Protein AF-A0A553R8H3-F1 (afdb_monomer)

Radius of gyration: 28.55 Å; Cα contacts (8 Å, |Δi|>4): 90; chains: 1; bounding box: 103×43×65 Å

Solvent-accessible surface area (backbone atoms only — not comparable to full-atom values): 11540 Å² total; per-residue (Å²): 134,86,87,72,71,54,74,66,56,52,51,52,53,53,17,64,76,65,40,27,53,93,90,44,74,61,74,83,80,54,96,86,55,78,79,80,53,62,67,62,51,53,51,50,50,52,49,53,50,47,46,53,72,28,27,73,91,86,45,80,65,48,76,67,38,52,54,51,50,52,55,38,54,39,64,78,40,62,91,66,58,64,91,84,66,58,96,67,64,50,48,68,36,50,42,53,50,23,61,65,71,64,50,92,52,45,68,56,28,48,54,29,46,51,53,17,55,77,49,70,60,71,48,83,39,74,65,37,48,60,56,53,49,57,60,71,62,55,81,79,75,90,64,87,75,70,97,71,81,86,62,81,72,74,79,66,77,85,82,81,87,79,77,79,81,78,86,75,84,81,78,83,82,86,78,77,86,83,135

Foldseek 3Di:
DDPDDDPVVVLVVVCVVVCHRPHRRNDDDDPPDDDPPVVVVVVVVVVVLCCLQQDDPPDDRDPVSVVVSVVLVLLLDLVSDDPDDDLCPNLVSLLVLCVSLVPPCSPVLSVQSSVCVVVSNPDRDPSVVVSVVSVVPPDPPPDPPPPPDPPVVVVPPDPDPDDDDDDDDDDDDDPDDDD

Organism: NCBI:txid2873325

Structure (mmCIF, N/CA/C/O backbone):
data_AF-A0A553R8H3-F1
#
_entry.id   AF-A0A553R8H3-F1
#
loop_
_atom_site.group_PDB
_atom_site.id
_atom_site.type_symbol
_atom_site.label_atom_id
_atom_site.label_alt_id
_atom_site.label_comp_id
_atom_site.label_asym_id
_atom_site.label_entity_id
_atom_site.label_seq_id
_atom_site.pdbx_PDB_ins_code
_atom_site.Cartn_x
_atom_site.Cartn_y
_atom_site.Cartn_z
_atom_site.occupancy
_atom_site.B_iso_or_equiv
_atom_site.auth_seq_id
_atom_site.auth_comp_id
_atom_site.auth_asym_id
_atom_site.auth_atom_id
_atom_site.pdbx_PDB_model_num
ATOM 1 N N . MET A 1 1 ? -38.901 2.358 -6.290 1.00 40.12 1 MET A N 1
ATOM 2 C CA . MET A 1 1 ? -38.013 2.719 -5.166 1.00 40.12 1 MET A CA 1
ATOM 3 C C . MET A 1 1 ? -37.336 1.435 -4.725 1.00 40.12 1 MET A C 1
ATOM 5 O O . MET A 1 1 ? -38.043 0.490 -4.412 1.00 40.12 1 MET A O 1
ATOM 9 N N . SER A 1 2 ? -36.016 1.315 -4.877 1.00 48.72 2 SER A N 1
ATOM 10 C CA . SER A 1 2 ? -35.318 0.041 -4.658 1.00 48.72 2 SER A CA 1
ATOM 11 C C . SER A 1 2 ? -34.845 -0.048 -3.207 1.00 48.72 2 SER A C 1
ATOM 13 O O . SER A 1 2 ? -33.708 0.300 -2.915 1.00 48.72 2 SER A O 1
ATOM 15 N N . GLU A 1 3 ? -35.711 -0.509 -2.305 1.00 60.56 3 GLU A N 1
ATOM 16 C CA . GLU A 1 3 ? -35.390 -0.807 -0.894 1.00 60.56 3 GLU A CA 1
ATOM 17 C C . GLU A 1 3 ? -34.625 -2.137 -0.728 1.00 60.56 3 GLU A C 1
ATOM 19 O O . GLU A 1 3 ? -34.843 -2.897 0.214 1.00 60.56 3 GLU A O 1
ATOM 24 N N . ARG A 1 4 ? -33.733 -2.474 -1.666 1.00 65.06 4 ARG A N 1
ATOM 25 C CA . ARG A 1 4 ? -32.853 -3.634 -1.492 1.00 65.06 4 ARG A CA 1
ATOM 26 C C . ARG A 1 4 ? -31.612 -3.193 -0.738 1.00 65.06 4 ARG A C 1
ATOM 28 O O . ARG A 1 4 ? -30.764 -2.490 -1.285 1.00 65.06 4 ARG A O 1
ATOM 35 N N . HIS A 1 5 ? -31.544 -3.607 0.520 1.00 68.56 5 HIS A N 1
ATOM 36 C CA . HIS A 1 5 ? -30.343 -3.509 1.330 1.00 68.56 5 HIS A CA 1
ATOM 37 C C . HIS A 1 5 ? -29.196 -4.258 0.632 1.00 68.56 5 HIS A C 1
ATOM 39 O O . HIS A 1 5 ? -29.409 -5.242 -0.075 1.00 68.56 5 HIS A O 1
ATOM 45 N N . GLY A 1 6 ? -27.966 -3.762 0.774 1.00 77.19 6 GLY A N 1
ATOM 46 C CA . GLY A 1 6 ? -26.800 -4.445 0.217 1.00 77.19 6 GLY A CA 1
ATOM 47 C C . GLY A 1 6 ? -26.596 -5.809 0.880 1.00 77.19 6 GLY A C 1
ATOM 48 O O . GLY A 1 6 ? -26.961 -5.995 2.038 1.00 77.19 6 GLY A O 1
ATOM 49 N N . HIS A 1 7 ? -25.952 -6.742 0.175 1.00 78.25 7 HIS A N 1
ATOM 50 C CA . HIS A 1 7 ? -25.729 -8.116 0.649 1.00 78.25 7 HIS A CA 1
ATOM 51 C C . HIS A 1 7 ? -25.178 -8.193 2.087 1.00 78.25 7 HIS A C 1
ATOM 53 O O . HIS A 1 7 ? -25.658 -8.975 2.903 1.00 78.25 7 HIS A O 1
ATOM 59 N N . TYR A 1 8 ? -24.211 -7.338 2.429 1.00 78.88 8 TYR A N 1
ATOM 60 C CA . TYR A 1 8 ? -23.629 -7.300 3.773 1.00 78.88 8 TYR A CA 1
ATOM 61 C C . TYR A 1 8 ? -24.571 -6.725 4.832 1.00 78.88 8 TYR A C 1
ATOM 63 O O . TYR A 1 8 ? -24.534 -7.162 5.975 1.00 78.88 8 TYR A O 1
ATOM 71 N N . THR A 1 9 ? -25.443 -5.790 4.459 1.00 82.06 9 THR A N 1
ATOM 72 C CA . THR A 1 9 ? -26.466 -5.252 5.360 1.00 82.06 9 THR A CA 1
ATOM 73 C C . THR A 1 9 ? -27.506 -6.318 5.692 1.00 82.06 9 THR A C 1
ATOM 75 O O . THR A 1 9 ? -27.869 -6.475 6.854 1.00 82.06 9 THR A O 1
ATOM 78 N N . GLU A 1 10 ? -27.926 -7.105 4.698 1.00 83.56 10 GLU A N 1
ATOM 79 C CA . GLU A 1 10 ? -28.824 -8.245 4.911 1.00 83.56 10 GLU A CA 1
ATOM 80 C C . GLU A 1 10 ? -28.181 -9.316 5.804 1.00 83.56 10 GLU A C 1
ATOM 82 O O . GLU A 1 10 ? -28.840 -9.848 6.696 1.00 83.56 10 GLU A O 1
ATOM 87 N N . LEU A 1 11 ? -26.889 -9.610 5.606 1.00 83.62 11 LEU A N 1
ATOM 88 C CA . LEU A 1 11 ? -26.139 -10.539 6.458 1.00 83.62 11 LEU A CA 1
ATOM 89 C C . LEU A 1 11 ? -26.053 -10.054 7.908 1.00 83.62 11 LEU A C 1
ATOM 91 O O . LEU A 1 11 ? -26.274 -10.843 8.824 1.00 83.62 11 LEU A O 1
ATOM 95 N N . SER A 1 12 ? -25.758 -8.771 8.126 1.00 80.44 12 SER A N 1
ATOM 96 C CA . SER A 1 12 ? -25.717 -8.189 9.470 1.00 80.44 12 SER A CA 1
ATOM 97 C C . SER A 1 12 ? -27.078 -8.250 10.155 1.00 80.44 12 SER A C 1
ATOM 99 O O . SER A 1 12 ? -27.147 -8.635 11.317 1.00 80.44 12 SER A O 1
ATOM 101 N N . GLN A 1 13 ? -28.160 -7.936 9.441 1.00 82.75 13 GLN A N 1
ATOM 102 C CA . GLN A 1 13 ? -29.507 -7.983 10.005 1.00 82.75 13 GLN A CA 1
ATOM 103 C C . GLN A 1 13 ? -29.894 -9.406 10.421 1.00 82.75 13 GLN A C 1
ATOM 105 O O . GLN A 1 13 ? -30.344 -9.630 11.542 1.00 82.75 13 GLN A O 1
ATOM 110 N N . ARG A 1 14 ? -29.620 -10.384 9.553 1.00 83.25 14 ARG A N 1
ATOM 111 C CA . ARG A 1 14 ? -29.891 -11.799 9.829 1.00 83.25 14 ARG A CA 1
ATOM 112 C C . ARG A 1 14 ? -29.070 -12.325 11.010 1.00 83.25 14 ARG A C 1
ATOM 114 O O . ARG A 1 14 ? -29.525 -13.187 11.751 1.00 83.25 14 ARG A O 1
ATOM 121 N N . ALA A 1 15 ? -27.861 -11.804 11.199 1.00 81.88 15 ALA A N 1
ATOM 122 C CA . ALA A 1 15 ? -27.022 -12.162 12.333 1.00 81.88 15 ALA A CA 1
ATOM 123 C C . ALA A 1 15 ? -27.515 -11.581 13.663 1.00 81.88 15 ALA A C 1
ATOM 125 O O . ALA A 1 15 ? -27.377 -12.236 14.694 1.00 81.88 15 ALA A O 1
ATOM 126 N N . ILE A 1 16 ? -28.104 -10.381 13.637 1.00 82.56 16 ILE A N 1
ATOM 127 C CA . ILE A 1 16 ? -28.774 -9.789 14.803 1.00 82.56 16 ILE A CA 1
ATOM 128 C C . ILE A 1 16 ? -29.983 -10.647 15.191 1.00 82.56 16 ILE A C 1
ATOM 130 O O . ILE A 1 16 ? -30.152 -10.959 16.363 1.00 82.56 16 ILE A O 1
ATOM 134 N N . GLU A 1 17 ? -30.783 -11.077 14.212 1.00 83.06 17 GLU A N 1
ATOM 135 C CA . GLU A 1 17 ? -31.953 -11.940 14.438 1.00 83.06 17 GLU A CA 1
ATOM 136 C C . GLU A 1 17 ? -31.573 -13.316 15.001 1.00 83.06 17 GLU A C 1
ATOM 138 O O . GLU A 1 17 ? -32.231 -13.825 15.905 1.00 83.06 17 GLU A O 1
ATOM 143 N N . ASN A 1 18 ? -30.494 -13.909 14.487 1.00 84.25 18 ASN A N 1
ATOM 144 C CA . ASN A 1 18 ? -30.042 -15.240 14.891 1.00 84.25 18 ASN A CA 1
ATOM 145 C C . ASN A 1 18 ? -29.086 -15.226 16.094 1.00 84.25 18 ASN A C 1
ATOM 147 O O . ASN A 1 18 ? -28.555 -16.281 16.450 1.00 84.25 18 ASN A O 1
ATOM 151 N N . SER A 1 19 ? -28.786 -14.049 16.657 1.00 83.31 19 SER A N 1
ATOM 152 C CA . SER A 1 19 ? -27.747 -13.831 17.679 1.00 83.31 19 SER A CA 1
ATOM 153 C C . SER A 1 19 ? -26.421 -14.541 17.370 1.00 83.31 19 SER A C 1
ATOM 155 O O . SER A 1 19 ? -25.697 -14.980 18.264 1.00 83.31 19 SER A O 1
ATOM 157 N N . THR A 1 20 ? -26.098 -14.685 16.087 1.00 85.94 20 THR A N 1
ATOM 158 C CA . THR A 1 20 ? -24.916 -15.388 15.584 1.00 85.94 20 THR A CA 1
ATOM 159 C C . THR A 1 20 ? -24.466 -14.724 14.290 1.00 85.94 20 THR A C 1
ATOM 161 O O . THR A 1 20 ? -25.247 -14.555 13.356 1.00 85.94 20 THR A O 1
ATOM 164 N N . PHE A 1 21 ? -23.196 -14.331 14.213 1.00 80.56 21 PHE A N 1
ATOM 165 C CA . PHE A 1 21 ? -22.593 -13.836 12.979 1.00 80.56 21 PHE A CA 1
ATOM 166 C C . PHE A 1 21 ? -21.614 -14.881 12.454 1.00 80.56 21 PHE A C 1
ATOM 168 O O . PHE A 1 21 ? -20.558 -15.098 13.048 1.00 80.56 21 PHE A O 1
ATOM 175 N N . GLN A 1 22 ? -21.976 -15.518 11.336 1.00 79.75 22 GLN A N 1
ATOM 176 C CA . GLN A 1 22 ? -21.288 -16.701 10.806 1.00 79.75 22 GLN A CA 1
ATOM 177 C C . GLN A 1 22 ? -21.287 -17.820 11.863 1.00 79.75 22 GLN A C 1
ATOM 179 O O . GLN A 1 22 ? -22.342 -18.401 12.091 1.00 79.75 22 GLN A O 1
ATOM 184 N N . ASP A 1 23 ? -20.172 -18.040 12.563 1.00 82.19 23 ASP A N 1
ATOM 185 C CA . ASP A 1 23 ? -20.028 -19.060 13.616 1.00 82.19 23 ASP A CA 1
ATOM 186 C C . ASP A 1 23 ? -19.785 -18.458 15.014 1.00 82.19 23 ASP A C 1
ATOM 188 O O . ASP A 1 23 ? -19.472 -19.168 15.971 1.00 82.19 23 ASP A O 1
ATOM 192 N N . VAL A 1 24 ? -19.897 -17.132 15.149 1.00 80.31 24 VAL A N 1
ATOM 193 C CA . VAL A 1 24 ? -19.656 -16.422 16.409 1.00 80.31 24 VAL A CA 1
ATOM 194 C C . VAL A 1 24 ? -20.984 -16.039 17.045 1.00 80.31 24 VAL A C 1
ATOM 196 O O . VAL A 1 24 ? -21.717 -15.209 16.506 1.00 80.31 24 VAL A O 1
ATOM 199 N N . THR A 1 25 ? -21.284 -16.607 18.213 1.00 85.81 25 THR A N 1
ATOM 200 C CA . THR A 1 25 ? -22.436 -16.194 19.022 1.00 85.81 25 THR A CA 1
ATOM 201 C C . THR A 1 25 ? -22.260 -14.756 19.491 1.00 85.81 25 THR A C 1
ATOM 203 O O . THR A 1 25 ? -21.256 -14.408 20.117 1.00 85.81 25 THR A O 1
ATOM 206 N N . LEU A 1 26 ? -23.246 -13.920 19.188 1.00 81.88 26 LEU A N 1
ATOM 207 C CA . LEU A 1 26 ? -23.305 -12.545 19.653 1.00 81.88 26 LEU A CA 1
ATOM 208 C C . LEU A 1 26 ? -23.805 -12.550 21.097 1.00 81.88 26 LEU A C 1
ATOM 210 O O . LEU A 1 26 ? -24.803 -13.192 21.422 1.00 81.88 26 LEU A O 1
ATOM 214 N N . ILE A 1 27 ? -23.079 -11.858 21.967 1.00 83.38 27 ILE A N 1
ATOM 215 C CA . ILE A 1 27 ? -23.409 -11.732 23.384 1.00 83.38 27 ILE A CA 1
ATOM 216 C C . ILE A 1 27 ? -23.874 -10.299 23.602 1.00 83.38 27 ILE A C 1
ATOM 218 O O . ILE A 1 27 ? -23.218 -9.366 23.128 1.00 83.38 27 ILE A O 1
ATOM 222 N N . ASP A 1 28 ? -24.971 -10.121 24.332 1.00 79.69 28 ASP A N 1
ATOM 223 C CA . ASP A 1 28 ? -25.384 -8.792 24.763 1.00 79.69 28 ASP A CA 1
ATOM 224 C C . ASP A 1 28 ? -24.298 -8.156 25.637 1.00 79.69 28 ASP A C 1
ATOM 226 O O . ASP A 1 28 ? -23.665 -8.811 26.476 1.00 79.69 28 ASP A O 1
ATOM 230 N N . GLY A 1 29 ? -24.076 -6.858 25.427 1.00 75.75 29 GLY A N 1
ATOM 231 C CA . GLY A 1 29 ? -23.127 -6.089 26.222 1.00 75.75 29 GLY A CA 1
ATOM 232 C C . GLY A 1 29 ? -23.522 -6.077 27.700 1.00 75.75 29 GLY A C 1
ATOM 233 O O . GLY A 1 29 ? -24.697 -5.993 28.058 1.00 75.75 29 GLY A O 1
ATOM 234 N N . LYS A 1 30 ? -22.532 -6.134 28.586 1.00 81.88 30 LYS A N 1
ATOM 235 C CA . LYS A 1 30 ? -22.725 -5.969 30.030 1.00 81.88 30 LYS A CA 1
ATOM 236 C C . LYS A 1 30 ? -22.919 -4.491 30.358 1.00 81.88 30 LYS A C 1
ATOM 238 O O . LYS A 1 30 ? -22.381 -3.618 29.688 1.00 81.88 30 LYS A O 1
ATOM 243 N N . ALA A 1 31 ? -23.581 -4.192 31.475 1.00 73.88 31 ALA A N 1
ATOM 244 C CA . ALA A 1 31 ? -23.724 -2.814 31.964 1.00 73.88 31 ALA A CA 1
ATOM 245 C C . ALA A 1 31 ? -22.375 -2.115 32.258 1.00 73.88 31 ALA A C 1
ATOM 247 O O . ALA A 1 31 ? -22.302 -0.891 32.318 1.00 73.88 31 ALA A O 1
ATOM 248 N N . THR A 1 32 ? -21.303 -2.891 32.447 1.00 81.44 32 THR A N 1
ATOM 249 C CA . THR A 1 32 ? -19.927 -2.402 32.621 1.00 81.44 32 THR A CA 1
ATOM 250 C C . THR A 1 32 ? -19.222 -2.073 31.307 1.00 81.44 32 THR A C 1
ATOM 252 O O . THR A 1 32 ? -18.138 -1.486 31.331 1.00 81.44 32 THR A O 1
ATOM 255 N N . ASP A 1 33 ? -19.791 -2.476 30.172 1.00 80.06 33 ASP A N 1
ATOM 256 C CA . ASP A 1 33 ? -19.164 -2.297 28.874 1.00 80.06 33 ASP A CA 1
ATOM 257 C C . ASP A 1 33 ? -19.300 -0.840 28.444 1.00 80.06 33 ASP A C 1
ATOM 259 O O . ASP A 1 33 ? -20.361 -0.215 28.514 1.00 80.06 33 ASP A O 1
ATOM 263 N N . LYS A 1 34 ? -18.181 -0.261 28.015 1.00 79.31 34 LYS A N 1
ATOM 264 C CA . LYS A 1 34 ? -18.172 1.119 27.545 1.00 79.31 34 LYS A CA 1
ATOM 265 C C . LYS A 1 34 ? -18.871 1.177 26.197 1.00 79.31 34 LYS A C 1
ATOM 267 O O . LYS A 1 34 ? -18.459 0.496 25.260 1.00 79.31 34 LYS A O 1
ATOM 272 N N . LEU A 1 35 ? -19.871 2.049 26.089 1.00 80.38 35 LEU A N 1
ATOM 273 C CA . LEU A 1 35 ? -20.501 2.344 24.811 1.00 80.38 35 LEU A CA 1
ATOM 274 C C . LEU A 1 35 ? -19.433 2.793 23.806 1.00 80.38 35 LEU A C 1
ATOM 276 O O . LEU A 1 35 ? -18.666 3.728 24.069 1.00 80.38 35 LEU A O 1
ATOM 280 N N . LEU A 1 36 ? -19.393 2.135 22.648 1.00 80.81 36 LEU A N 1
ATOM 281 C CA . LEU A 1 36 ? -18.502 2.524 21.567 1.00 80.81 36 LEU A CA 1
ATOM 282 C C . LEU A 1 36 ? -18.945 3.884 21.030 1.00 80.81 36 LEU A C 1
ATOM 284 O O . LEU A 1 36 ? -19.943 4.007 20.323 1.00 80.81 36 LEU A O 1
ATOM 288 N N . LYS A 1 37 ? -18.170 4.922 21.329 1.00 86.56 37 LYS A N 1
ATOM 289 C CA . LYS A 1 37 ? -18.361 6.232 20.716 1.00 86.56 37 LYS A CA 1
ATOM 290 C C . LYS A 1 37 ? -17.860 6.184 19.278 1.00 86.56 37 LYS A C 1
ATOM 292 O O . LYS A 1 37 ? -16.678 6.415 19.023 1.00 86.56 37 LYS A O 1
ATOM 297 N N . SER A 1 38 ? -18.760 5.904 18.336 1.00 80.94 38 SER A N 1
ATOM 298 C CA . SER A 1 38 ? -18.425 5.673 16.923 1.00 80.94 38 SER A CA 1
ATOM 299 C C . SER A 1 38 ? -17.524 6.765 16.345 1.00 80.94 38 SER A C 1
ATOM 301 O O . SER A 1 38 ? -16.506 6.463 15.731 1.00 80.94 38 SER A O 1
ATOM 303 N N . ARG A 1 39 ? -17.834 8.042 16.605 1.00 83.44 39 ARG A N 1
ATOM 304 C CA . ARG A 1 39 ? -17.030 9.172 16.116 1.00 83.44 39 ARG A CA 1
ATOM 305 C C . ARG A 1 39 ? -15.592 9.135 16.634 1.00 83.44 39 ARG A C 1
ATOM 307 O O . ARG A 1 39 ? -14.665 9.283 15.847 1.00 83.44 39 ARG A O 1
ATOM 314 N N . GLU A 1 40 ? -15.401 8.948 17.937 1.00 84.19 40 GLU A N 1
ATOM 315 C CA . GLU A 1 40 ? -14.062 8.898 18.542 1.00 84.19 40 GLU A CA 1
ATOM 316 C C . GLU A 1 40 ? -13.284 7.672 18.053 1.00 84.19 40 GLU A C 1
ATOM 318 O O . GLU A 1 40 ? -12.101 7.783 17.738 1.00 84.19 40 GLU A O 1
ATOM 323 N N . PHE A 1 41 ? -13.964 6.532 17.911 1.00 85.00 41 PHE A N 1
ATOM 324 C CA . PHE A 1 41 ? -13.380 5.308 17.376 1.00 85.00 41 PHE A CA 1
ATOM 325 C C . PHE A 1 41 ? -12.878 5.490 15.941 1.00 85.00 41 PHE A C 1
ATOM 327 O O . PHE A 1 41 ? -11.704 5.251 15.674 1.00 85.00 41 PHE A O 1
ATOM 334 N N . PHE A 1 42 ? -13.723 5.969 15.023 1.00 84.06 42 PHE A N 1
ATOM 335 C CA . PHE A 1 42 ? -13.326 6.150 13.625 1.00 84.06 42 PHE A CA 1
ATOM 336 C C . PHE A 1 42 ? -12.280 7.253 13.451 1.00 84.06 42 PHE A C 1
ATOM 338 O O . PHE A 1 42 ? -11.376 7.097 12.635 1.00 84.06 42 PHE A O 1
ATOM 345 N N . LEU A 1 43 ? -12.340 8.330 14.244 1.00 85.38 43 LEU A N 1
ATOM 346 C CA . LEU A 1 43 ? -11.291 9.356 14.250 1.00 85.38 43 LEU A CA 1
ATOM 347 C C . LEU A 1 43 ? -9.953 8.790 14.733 1.00 85.38 43 LEU A C 1
ATOM 349 O O . LEU A 1 43 ? -8.918 9.054 14.125 1.00 85.38 43 LEU A O 1
ATOM 353 N N . SER A 1 44 ? -9.966 7.994 15.805 1.00 85.06 44 SER A N 1
ATOM 354 C CA . SER A 1 44 ? -8.767 7.326 16.310 1.00 85.06 44 SER A CA 1
ATOM 355 C C . SER A 1 44 ? -8.219 6.326 15.295 1.00 85.06 44 SER A C 1
ATOM 357 O O . SER A 1 44 ? -7.015 6.297 15.053 1.00 85.06 44 SER A O 1
ATOM 359 N N . LEU A 1 45 ? -9.088 5.544 14.653 1.00 83.88 45 LEU A N 1
ATOM 360 C CA . LEU A 1 45 ? -8.700 4.590 13.622 1.00 83.88 45 LEU A CA 1
ATOM 361 C C . LEU A 1 45 ? -8.069 5.296 12.418 1.00 83.88 45 LEU A C 1
ATOM 363 O O . LEU A 1 45 ? -6.974 4.924 12.009 1.00 83.88 45 LEU A O 1
ATOM 367 N N . ALA A 1 46 ? -8.713 6.341 11.893 1.00 83.25 46 ALA A N 1
ATOM 368 C CA . ALA A 1 46 ? -8.196 7.122 10.774 1.00 83.25 46 ALA A CA 1
ATOM 369 C C . ALA A 1 46 ? -6.842 7.762 11.106 1.00 83.25 46 ALA A C 1
ATOM 371 O O . ALA A 1 46 ? -5.924 7.702 10.292 1.00 83.25 46 ALA A O 1
ATOM 372 N N . LYS A 1 47 ? -6.691 8.310 12.319 1.00 82.06 47 LYS A N 1
ATOM 373 C CA . LYS A 1 47 ? -5.416 8.863 12.786 1.00 82.06 47 LYS A CA 1
ATOM 374 C C . LYS A 1 47 ? -4.328 7.791 12.845 1.00 82.06 47 LYS A C 1
ATOM 376 O O . LYS A 1 47 ? -3.267 7.990 12.278 1.00 82.06 47 LYS A O 1
ATOM 381 N N . ASN A 1 48 ? -4.605 6.644 13.464 1.00 81.75 48 ASN A N 1
ATOM 382 C CA . ASN A 1 48 ? -3.638 5.549 13.560 1.00 81.75 48 ASN A CA 1
ATOM 383 C C . ASN A 1 48 ? -3.246 4.989 12.184 1.00 81.75 48 ASN A C 1
ATOM 385 O O . ASN A 1 48 ? -2.085 4.649 11.974 1.00 81.75 48 ASN A O 1
ATOM 389 N N . LEU A 1 49 ? -4.197 4.878 11.252 1.00 79.50 49 LEU A N 1
ATOM 390 C CA . LEU A 1 49 ? -3.911 4.471 9.875 1.00 79.50 49 LEU A CA 1
ATOM 391 C C . LEU A 1 49 ? -3.050 5.513 9.161 1.00 79.50 49 LEU A C 1
ATOM 393 O O . LEU A 1 49 ? -2.069 5.142 8.529 1.00 79.50 49 LEU A O 1
ATOM 397 N N . GLY A 1 50 ? -3.381 6.799 9.303 1.00 78.06 50 GLY A N 1
ATOM 398 C CA . GLY A 1 50 ? -2.582 7.899 8.768 1.00 78.06 50 GLY A CA 1
ATOM 399 C C . GLY A 1 50 ? -1.159 7.888 9.318 1.00 78.06 50 GLY A C 1
ATOM 400 O O . GLY A 1 50 ? -0.215 7.901 8.540 1.00 78.06 50 GLY A O 1
ATOM 401 N N . ASP A 1 51 ? -1.000 7.768 10.634 1.00 76.50 51 ASP A N 1
ATOM 402 C CA . ASP A 1 51 ? 0.307 7.705 11.287 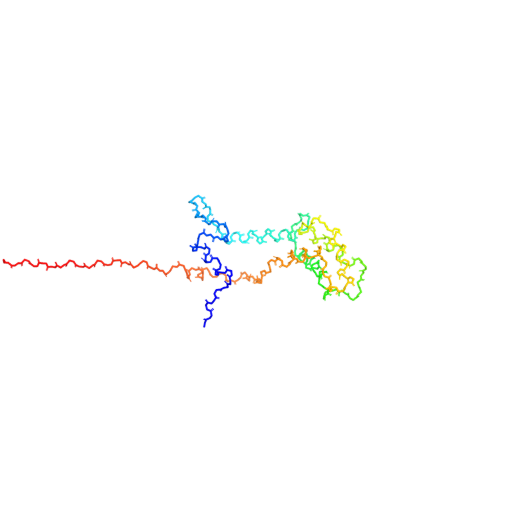1.00 76.50 51 ASP A CA 1
ATOM 403 C C . ASP A 1 51 ? 1.109 6.492 10.781 1.00 76.50 51 ASP A C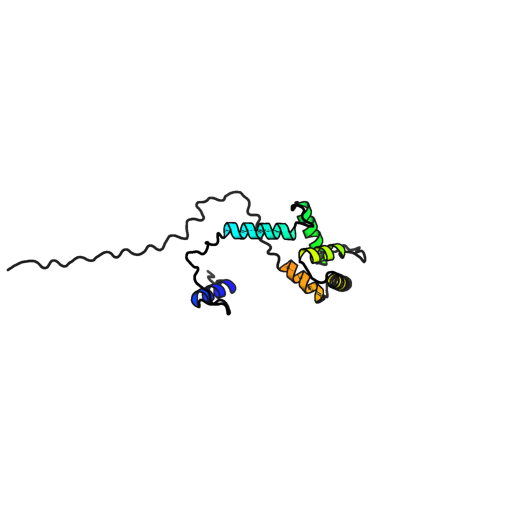 1
ATOM 405 O O . ASP A 1 51 ? 2.267 6.627 10.411 1.00 76.50 51 ASP A O 1
ATOM 409 N N . ARG A 1 52 ? 0.504 5.303 10.671 1.00 75.81 52 ARG A N 1
ATOM 410 C CA . ARG A 1 52 ? 1.209 4.099 10.187 1.00 75.81 52 ARG A CA 1
ATOM 411 C C . ARG A 1 52 ? 1.576 4.154 8.705 1.00 75.81 52 ARG A C 1
ATOM 413 O O . ARG A 1 52 ? 2.645 3.684 8.335 1.00 75.81 52 ARG A O 1
ATOM 420 N N . LEU A 1 53 ? 0.694 4.688 7.861 1.00 78.00 53 LEU A N 1
ATOM 421 C CA . LEU A 1 53 ? 0.915 4.743 6.416 1.00 78.00 53 LEU A CA 1
ATOM 422 C C . LEU A 1 53 ? 1.822 5.908 6.017 1.00 78.00 53 LEU A C 1
ATOM 424 O O . LEU A 1 53 ? 2.553 5.778 5.041 1.00 78.00 53 LEU A O 1
ATOM 428 N N . LEU A 1 54 ? 1.796 7.023 6.755 1.00 77.12 54 LEU A N 1
ATOM 429 C CA . LEU A 1 54 ? 2.470 8.275 6.398 1.00 77.12 54 LEU A CA 1
ATOM 430 C C . LEU A 1 54 ? 3.643 8.638 7.325 1.00 77.12 54 LEU A C 1
ATOM 432 O O . LEU A 1 54 ? 4.352 9.598 7.037 1.00 77.12 54 LEU A O 1
ATOM 436 N N . SER A 1 55 ? 3.914 7.912 8.409 1.00 67.00 55 SER A N 1
ATOM 437 C CA . SER A 1 55 ? 5.169 8.078 9.155 1.00 67.00 55 SER A CA 1
ATOM 438 C C . SER A 1 55 ? 6.185 7.030 8.730 1.00 67.00 55 SER A C 1
ATOM 440 O O . SER A 1 55 ? 6.152 5.893 9.193 1.00 67.00 55 SER A O 1
ATOM 442 N N . GLN A 1 56 ? 7.165 7.430 7.920 1.00 59.50 56 GLN A N 1
ATOM 443 C CA . GLN A 1 56 ? 8.401 6.658 7.811 1.00 59.50 56 GLN A CA 1
ATOM 444 C C . GLN A 1 56 ? 9.319 6.975 8.997 1.00 59.50 56 GLN A C 1
ATOM 446 O O . GLN A 1 56 ? 9.650 8.134 9.255 1.00 59.50 56 GLN A O 1
ATOM 451 N N . GLY A 1 57 ? 9.730 5.944 9.740 1.00 53.69 57 GLY A N 1
ATOM 452 C CA . GLY A 1 57 ? 10.825 6.051 10.711 1.00 53.69 57 GLY A CA 1
ATOM 453 C C . GLY A 1 57 ? 10.568 6.946 11.933 1.00 53.69 57 GLY A C 1
ATOM 454 O O . GLY A 1 57 ? 11.502 7.557 12.445 1.00 53.69 57 GLY A O 1
ATOM 455 N N . GLY A 1 58 ? 9.322 7.053 12.410 1.00 52.19 58 GLY A N 1
ATOM 456 C CA . GLY A 1 58 ? 9.005 7.757 13.663 1.00 52.19 58 GLY A CA 1
ATOM 457 C C . GLY A 1 58 ? 8.964 9.289 13.574 1.00 52.19 58 GLY A C 1
ATOM 458 O O . GLY A 1 58 ? 8.892 9.956 14.606 1.00 52.19 58 GLY A O 1
ATOM 459 N N . ARG A 1 59 ? 8.988 9.865 12.365 1.00 53.34 59 ARG A N 1
ATOM 460 C CA . ARG A 1 59 ? 8.738 11.300 12.148 1.00 53.34 59 ARG A CA 1
ATOM 461 C C . ARG A 1 59 ? 7.245 11.572 11.955 1.00 53.34 59 ARG A C 1
ATOM 463 O O . ARG A 1 59 ? 6.533 10.763 11.365 1.00 53.34 59 ARG A O 1
ATOM 470 N N . VAL A 1 60 ? 6.778 12.711 12.471 1.00 56.59 60 VAL A N 1
ATOM 471 C CA . VAL A 1 60 ? 5.388 13.191 12.341 1.00 56.59 60 VAL A CA 1
ATOM 472 C C . VAL A 1 60 ? 4.988 13.210 10.858 1.00 56.59 60 VAL A C 1
ATOM 474 O O . VAL A 1 60 ? 5.803 13.644 10.041 1.00 56.59 60 VAL A O 1
ATOM 477 N N . PRO A 1 61 ? 3.775 12.754 10.494 1.00 56.25 61 PRO A N 1
ATOM 478 C CA . PRO A 1 61 ? 3.328 12.767 9.107 1.00 56.25 61 PRO A CA 1
ATOM 479 C C . PRO A 1 61 ? 3.243 14.212 8.592 1.00 56.25 61 PRO A C 1
ATOM 481 O O . PRO A 1 61 ? 2.442 15.012 9.074 1.00 56.25 61 PRO A O 1
ATOM 484 N N . ASP A 1 62 ? 4.090 14.551 7.620 1.00 58.88 62 ASP A N 1
ATOM 485 C CA . ASP A 1 62 ? 4.039 15.809 6.868 1.00 58.88 62 ASP A CA 1
ATOM 486 C C . ASP A 1 62 ? 3.322 15.592 5.521 1.00 58.88 62 ASP A C 1
ATOM 488 O O . ASP A 1 62 ? 3.274 14.474 5.005 1.00 58.88 62 ASP A O 1
ATOM 492 N N . LYS A 1 63 ? 2.780 16.658 4.916 1.00 59.09 63 LYS A N 1
ATOM 493 C CA . LYS A 1 63 ? 2.149 16.622 3.581 1.00 59.09 63 LYS A CA 1
ATOM 494 C C . LYS A 1 63 ? 3.088 16.066 2.507 1.00 59.09 63 LYS A C 1
ATOM 496 O O . LYS A 1 63 ? 2.613 15.445 1.560 1.00 59.09 63 LYS A O 1
ATOM 501 N N . THR A 1 64 ? 4.394 16.261 2.676 1.00 60.41 64 THR A N 1
ATOM 502 C CA . THR A 1 64 ? 5.444 15.684 1.827 1.00 60.41 64 THR A CA 1
ATOM 503 C C . THR A 1 64 ? 5.361 14.151 1.808 1.00 60.41 64 THR A C 1
ATOM 505 O O . THR A 1 64 ? 5.28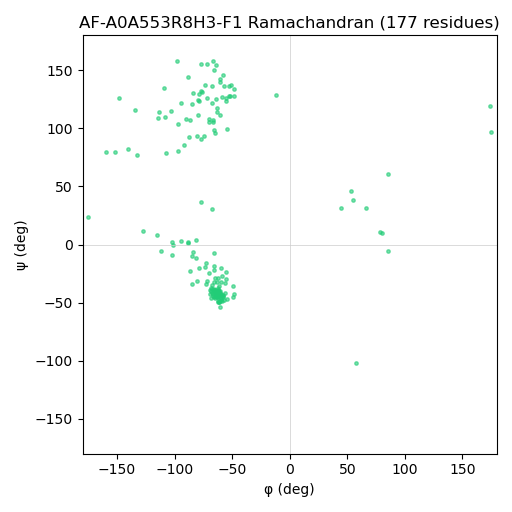5 13.561 0.737 1.00 60.41 64 THR A O 1
ATOM 508 N N . SER A 1 65 ? 5.165 13.521 2.973 1.00 72.12 65 SER A N 1
ATOM 509 C CA . SER A 1 65 ? 5.084 12.058 3.112 1.00 72.12 65 SER A CA 1
ATOM 510 C C . SER A 1 65 ? 3.878 11.430 2.403 1.00 72.12 65 SER A C 1
ATOM 512 O O . SER A 1 65 ? 3.934 10.286 1.954 1.00 72.12 65 SER A O 1
ATOM 514 N N . TYR A 1 66 ? 2.773 12.171 2.269 1.00 79.31 66 TYR A N 1
ATOM 515 C CA . TYR A 1 66 ? 1.624 11.696 1.497 1.00 79.31 66 TYR A CA 1
ATOM 516 C C . TYR A 1 66 ? 1.936 11.613 0.005 1.00 79.31 66 TYR A C 1
ATOM 518 O O . TYR A 1 66 ? 1.629 10.604 -0.620 1.00 79.31 66 TYR A O 1
ATOM 526 N N . ASN A 1 67 ? 2.554 12.648 -0.568 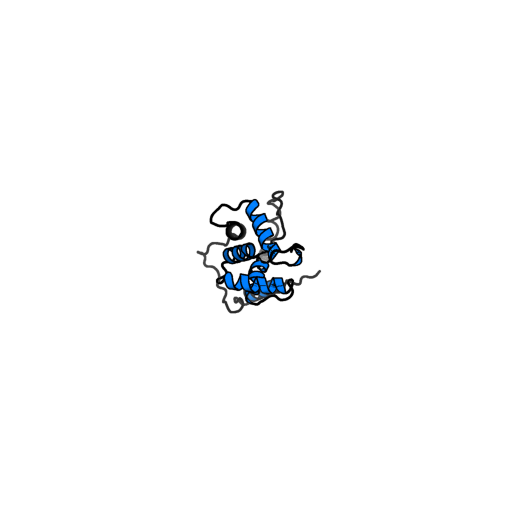1.00 82.50 67 ASN A N 1
ATOM 527 C CA . ASN A 1 67 ? 2.922 12.626 -1.983 1.00 82.50 67 ASN A CA 1
ATOM 528 C C . ASN A 1 67 ? 3.983 11.558 -2.259 1.00 82.50 67 ASN A C 1
ATOM 530 O O . ASN A 1 67 ? 3.824 10.811 -3.219 1.00 82.50 67 ASN A O 1
ATOM 534 N N . ASP A 1 68 ? 4.964 11.413 -1.365 1.00 84.06 68 ASP A N 1
ATOM 535 C CA . ASP A 1 68 ? 5.976 10.358 -1.445 1.00 84.06 68 ASP A CA 1
ATOM 536 C C . ASP A 1 68 ? 5.320 8.967 -1.445 1.00 84.06 68 ASP A C 1
ATOM 538 O O . ASP A 1 68 ? 5.624 8.131 -2.291 1.00 84.06 68 ASP A O 1
ATOM 542 N N . PHE A 1 69 ? 4.340 8.733 -0.565 1.00 85.25 69 PHE A N 1
ATOM 543 C CA . PHE A 1 69 ? 3.585 7.479 -0.538 1.00 85.25 69 PHE A CA 1
ATOM 544 C C . PHE A 1 69 ? 2.772 7.247 -1.821 1.00 85.25 69 PHE A C 1
ATOM 546 O O . PHE A 1 69 ? 2.719 6.132 -2.339 1.00 85.25 69 PHE A O 1
ATOM 553 N N . ILE A 1 70 ? 2.139 8.286 -2.370 1.00 87.25 70 ILE A N 1
ATOM 554 C CA . ILE A 1 70 ? 1.432 8.178 -3.652 1.00 87.25 70 ILE A CA 1
ATOM 555 C C . ILE A 1 70 ? 2.405 7.850 -4.790 1.00 87.25 70 ILE A C 1
ATOM 557 O O . ILE A 1 70 ? 2.072 7.040 -5.655 1.00 87.25 70 ILE A O 1
ATOM 561 N N . ASP A 1 71 ? 3.593 8.447 -4.796 1.00 87.62 71 ASP A N 1
ATOM 562 C CA . ASP A 1 71 ? 4.616 8.181 -5.803 1.00 87.62 71 ASP A CA 1
ATOM 563 C C . ASP A 1 71 ? 5.175 6.757 -5.681 1.00 87.62 71 ASP A C 1
ATOM 565 O O . ASP A 1 71 ? 5.304 6.071 -6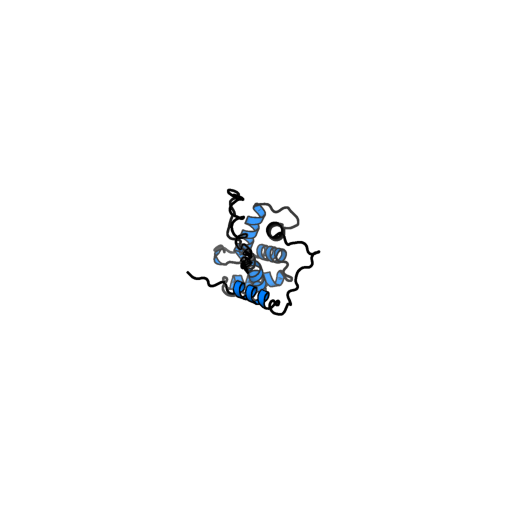.697 1.00 87.62 71 ASP A O 1
ATOM 569 N N . GLU A 1 72 ? 5.364 6.250 -4.459 1.00 89.81 72 GLU A N 1
ATOM 570 C CA . GLU A 1 72 ? 5.677 4.838 -4.211 1.00 89.81 72 GLU A CA 1
ATOM 571 C C . GLU A 1 72 ? 4.588 3.911 -4.778 1.00 89.81 72 GLU A C 1
ATOM 573 O O . GLU A 1 72 ? 4.888 2.917 -5.441 1.00 89.81 72 GLU A O 1
ATOM 578 N N . LEU A 1 73 ? 3.306 4.243 -4.581 1.00 90.00 73 LEU A N 1
ATOM 579 C CA . LEU A 1 73 ? 2.194 3.443 -5.103 1.00 90.00 73 LEU A CA 1
ATOM 580 C C . LEU A 1 73 ? 2.124 3.434 -6.634 1.00 90.00 73 LEU A C 1
ATOM 582 O O . LEU A 1 73 ? 1.716 2.425 -7.213 1.00 90.00 73 LEU A O 1
ATOM 586 N N . LYS A 1 74 ? 2.515 4.520 -7.313 1.00 90.62 74 LYS A N 1
ATOM 587 C CA . LYS A 1 74 ? 2.487 4.593 -8.787 1.00 90.62 74 LYS A CA 1
ATOM 588 C C . LYS A 1 74 ? 3.353 3.518 -9.434 1.00 90.62 74 LYS A C 1
ATOM 590 O O . LYS A 1 74 ? 2.980 3.005 -10.486 1.00 90.62 74 LYS A O 1
ATOM 595 N N . VAL A 1 75 ? 4.448 3.130 -8.785 1.00 91.88 75 VAL A N 1
ATOM 596 C CA . VAL A 1 75 ? 5.362 2.079 -9.253 1.00 91.88 75 VAL A CA 1
ATOM 597 C C . VAL A 1 75 ? 4.657 0.729 -9.428 1.00 91.88 75 VAL A C 1
ATOM 599 O O . VAL A 1 75 ? 5.045 -0.059 -10.288 1.00 91.88 75 VAL A O 1
ATOM 602 N N . LEU A 1 76 ? 3.576 0.458 -8.693 1.00 90.19 76 LEU A N 1
ATOM 603 C CA . LEU A 1 76 ? 2.813 -0.782 -8.853 1.00 90.19 76 LEU A CA 1
ATOM 604 C C . LEU A 1 76 ? 1.971 -0.824 -10.133 1.00 90.19 76 LEU A C 1
ATOM 606 O O . LEU A 1 76 ? 1.588 -1.911 -10.561 1.00 90.19 76 LEU A O 1
ATOM 610 N N . TYR A 1 77 ? 1.681 0.317 -10.760 1.00 89.25 77 TYR A N 1
ATOM 611 C CA . TYR A 1 77 ? 0.780 0.378 -11.907 1.00 89.25 77 TYR A CA 1
ATOM 612 C C . TYR A 1 77 ? 1.530 0.779 -13.174 1.00 89.25 77 TYR A C 1
ATOM 614 O O . TYR A 1 77 ? 1.946 1.926 -13.334 1.00 89.25 77 TYR A O 1
ATOM 622 N N . ALA A 1 78 ? 1.604 -0.152 -14.128 1.00 87.62 78 ALA A N 1
ATOM 623 C CA . ALA A 1 78 ? 2.336 0.026 -15.382 1.00 87.62 78 ALA A CA 1
ATOM 624 C C . ALA A 1 78 ? 1.926 1.261 -16.206 1.00 87.62 78 ALA A C 1
ATOM 626 O O . ALA A 1 78 ? 2.725 1.785 -16.972 1.00 87.62 78 ALA A O 1
ATOM 627 N N . GLN A 1 79 ? 0.703 1.767 -16.024 1.00 88.06 79 GLN A N 1
ATOM 628 C CA . GLN A 1 79 ? 0.215 2.985 -16.681 1.00 88.06 79 GLN A CA 1
ATOM 629 C C . GLN A 1 79 ? 0.948 4.271 -16.259 1.00 88.06 79 GLN A C 1
ATOM 631 O O . GLN A 1 79 ? 0.840 5.278 -16.951 1.00 88.06 79 GLN A O 1
ATOM 636 N N . TYR A 1 80 ? 1.645 4.259 -15.118 1.00 88.06 80 TYR A N 1
ATOM 637 C CA . TYR A 1 80 ? 2.419 5.401 -14.621 1.00 88.06 80 TYR A CA 1
ATOM 638 C C . TYR A 1 80 ? 3.923 5.247 -14.856 1.00 88.06 80 TYR A C 1
ATOM 640 O O . TYR A 1 80 ? 4.694 6.104 -14.425 1.00 88.06 80 TYR A O 1
ATOM 648 N N . TRP A 1 81 ? 4.356 4.163 -15.500 1.00 91.06 81 TRP A N 1
ATOM 649 C CA . TRP A 1 81 ? 5.770 3.945 -15.761 1.00 91.06 81 TRP A CA 1
ATOM 650 C C . TRP A 1 81 ? 6.267 4.879 -16.870 1.00 91.06 81 TRP A C 1
ATOM 652 O O . TRP A 1 81 ? 5.572 5.055 -17.873 1.00 91.06 81 TRP A O 1
ATOM 662 N N . PRO A 1 82 ? 7.455 5.487 -16.710 1.00 88.06 82 PRO A N 1
ATOM 663 C CA . PRO A 1 82 ? 8.066 6.280 -17.768 1.00 88.06 82 PRO A CA 1
ATOM 664 C C . PRO A 1 82 ? 8.455 5.385 -18.954 1.00 88.06 82 PRO A C 1
ATOM 666 O O . PRO A 1 82 ? 8.661 4.185 -18.790 1.00 88.06 82 PRO A O 1
ATOM 669 N N . GLU A 1 83 ? 8.599 5.969 -20.144 1.00 83.38 83 GLU A N 1
ATOM 670 C CA . GLU A 1 83 ? 9.066 5.232 -21.330 1.00 83.38 83 GLU A CA 1
ATOM 671 C C . GLU A 1 83 ? 10.516 4.741 -21.147 1.00 83.38 83 GLU A C 1
ATOM 673 O O . GLU A 1 83 ? 10.827 3.588 -21.447 1.00 83.38 83 GLU A O 1
ATOM 678 N N . ASP A 1 84 ? 11.370 5.570 -20.538 1.00 83.38 84 ASP A N 1
ATOM 679 C CA . ASP A 1 84 ? 12.767 5.250 -20.237 1.00 83.38 84 ASP A CA 1
ATOM 680 C C . ASP A 1 84 ? 12.939 4.756 -18.790 1.00 83.38 84 ASP A C 1
ATOM 682 O O . ASP A 1 84 ? 13.342 5.489 -17.881 1.00 83.38 84 ASP A O 1
ATOM 686 N N . MET A 1 85 ? 12.631 3.480 -18.552 1.00 84.19 85 MET A N 1
ATOM 687 C CA . MET A 1 85 ? 12.825 2.852 -17.241 1.00 84.19 85 MET A CA 1
ATOM 688 C C . MET A 1 85 ? 14.256 2.347 -17.034 1.00 84.19 85 MET A C 1
ATOM 690 O O . MET A 1 85 ? 14.775 1.532 -17.796 1.00 84.19 85 MET A O 1
ATOM 694 N N . ASN A 1 86 ? 14.857 2.705 -15.899 1.00 85.44 86 ASN A N 1
ATOM 695 C CA . ASN A 1 86 ? 16.072 2.046 -15.420 1.00 85.44 86 ASN A CA 1
ATOM 696 C C . ASN A 1 86 ? 15.785 0.569 -15.047 1.00 85.44 86 ASN A C 1
ATOM 698 O O . ASN A 1 86 ? 14.707 0.210 -14.558 1.00 85.44 86 ASN A O 1
ATOM 702 N N . VAL A 1 87 ? 16.787 -0.302 -15.188 1.00 83.12 87 VAL A N 1
ATOM 703 C CA . VAL A 1 87 ? 16.794 -1.687 -14.683 1.00 83.12 87 VAL A CA 1
ATOM 704 C C . VAL A 1 87 ? 16.378 -1.754 -13.207 1.00 83.12 87 VAL A C 1
ATOM 706 O O . VAL A 1 87 ? 15.648 -2.670 -12.817 1.00 83.12 87 VAL A O 1
ATOM 709 N N . MET A 1 88 ? 16.758 -0.757 -12.404 1.00 85.62 88 MET A N 1
ATOM 710 C CA . MET A 1 88 ? 16.435 -0.689 -10.973 1.00 85.62 88 MET A CA 1
ATOM 711 C C . MET A 1 88 ? 15.175 0.124 -10.635 1.00 85.62 88 MET A C 1
A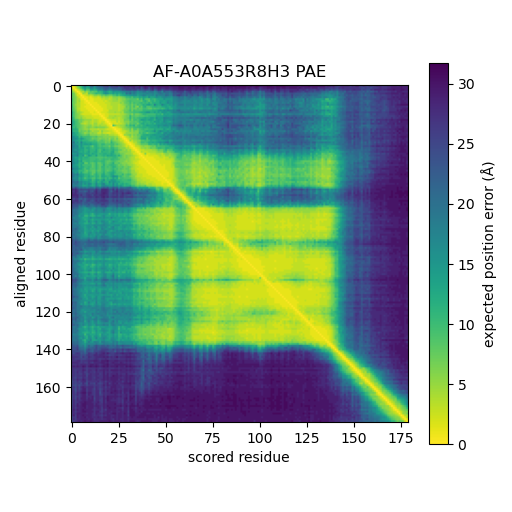TOM 713 O O . MET A 1 88 ? 14.854 0.250 -9.458 1.00 85.62 88 MET A O 1
ATOM 717 N N . TYR A 1 89 ? 14.448 0.641 -11.634 1.00 89.56 89 TYR A N 1
ATOM 718 C CA . TYR A 1 89 ? 13.234 1.437 -11.418 1.00 89.56 89 TYR A CA 1
ATOM 719 C C . TYR A 1 89 ? 12.237 0.704 -10.514 1.00 89.56 89 TYR A C 1
ATOM 721 O O . TYR A 1 89 ? 11.904 -0.454 -10.788 1.00 89.56 89 TYR A O 1
ATOM 729 N N . GLY A 1 90 ? 11.775 1.375 -9.458 1.00 88.56 90 GLY A N 1
ATOM 730 C CA . GLY A 1 90 ? 10.746 0.873 -8.558 1.00 88.56 90 GLY A CA 1
ATOM 731 C C . GLY A 1 90 ? 11.226 -0.022 -7.415 1.00 88.56 90 GLY A C 1
ATOM 732 O O . GLY A 1 90 ? 10.412 -0.440 -6.601 1.00 88.56 90 GLY A O 1
ATOM 733 N N . GLN A 1 91 ? 12.509 -0.396 -7.348 1.00 91.31 91 GLN A N 1
ATOM 734 C CA . GLN A 1 91 ? 12.961 -1.352 -6.325 1.00 91.31 91 GLN A CA 1
ATOM 735 C C . GLN A 1 91 ? 12.920 -0.764 -4.914 1.00 91.31 91 GLN A C 1
ATOM 737 O O . GLN A 1 91 ? 12.469 -1.446 -3.997 1.00 91.31 91 GLN A O 1
ATOM 742 N N . THR A 1 92 ? 13.357 0.485 -4.753 1.00 90.44 92 THR A N 1
ATOM 743 C CA . THR A 1 92 ? 13.367 1.183 -3.461 1.00 90.44 92 THR A CA 1
ATOM 744 C C . THR A 1 92 ? 11.948 1.480 -2.987 1.00 90.44 92 THR A C 1
ATOM 746 O O . THR A 1 92 ? 11.639 1.342 -1.809 1.00 90.44 92 THR A O 1
ATOM 749 N N . GLU A 1 93 ? 11.056 1.819 -3.911 1.00 91.75 93 GLU A N 1
ATOM 750 C CA . GLU A 1 93 ? 9.648 2.077 -3.638 1.00 91.75 93 GLU A CA 1
ATOM 751 C C . GLU A 1 93 ? 8.935 0.794 -3.199 1.00 91.75 93 GLU A C 1
ATOM 753 O O . GLU A 1 93 ? 8.204 0.796 -2.213 1.00 91.75 93 GLU A O 1
ATOM 758 N N . ILE A 1 94 ? 9.200 -0.336 -3.862 1.00 91.88 94 ILE A N 1
ATOM 759 C CA . ILE A 1 94 ? 8.660 -1.638 -3.450 1.00 91.88 94 ILE A CA 1
ATOM 760 C C . ILE A 1 94 ? 9.206 -2.064 -2.084 1.00 91.88 94 ILE A C 1
ATOM 762 O O . ILE A 1 94 ? 8.451 -2.611 -1.282 1.00 91.88 94 ILE A O 1
ATOM 766 N N . GLU A 1 95 ? 10.484 -1.813 -1.801 1.00 90.50 95 GLU A N 1
ATOM 767 C CA . GLU A 1 95 ? 11.081 -2.072 -0.486 1.00 90.50 95 GLU A CA 1
ATOM 768 C C . GLU A 1 95 ? 10.389 -1.249 0.609 1.00 90.50 95 GLU A C 1
ATOM 770 O O . GLU A 1 95 ? 9.893 -1.823 1.579 1.00 90.50 95 GLU A O 1
ATOM 775 N N . SER A 1 96 ? 10.234 0.059 0.385 1.00 88.38 96 SER A N 1
ATOM 776 C CA . SER A 1 96 ? 9.497 0.974 1.264 1.00 88.38 96 SER A CA 1
ATOM 777 C C . SER A 1 96 ? 8.062 0.498 1.522 1.00 88.38 96 SER A C 1
ATOM 779 O O . SER A 1 96 ? 7.614 0.416 2.667 1.00 88.38 96 SER A O 1
ATOM 781 N N . LEU A 1 97 ? 7.337 0.096 0.473 1.00 89.06 97 LEU A N 1
ATOM 782 C CA . LEU A 1 97 ? 5.978 -0.426 0.613 1.00 89.06 97 LEU A CA 1
ATOM 783 C C . LEU A 1 97 ? 5.945 -1.739 1.409 1.00 89.06 97 LEU A C 1
ATOM 785 O O . LEU A 1 97 ? 5.057 -1.925 2.241 1.00 89.06 97 LEU A O 1
ATOM 789 N N . CYS A 1 98 ? 6.909 -2.639 1.201 1.00 89.69 98 CYS A N 1
ATOM 790 C CA . CYS A 1 98 ? 7.004 -3.871 1.985 1.00 89.69 98 CYS A CA 1
ATOM 791 C C . CYS A 1 98 ? 7.211 -3.580 3.474 1.00 89.69 98 CYS A C 1
ATOM 793 O O . CYS A 1 98 ? 6.580 -4.232 4.305 1.00 89.69 98 CYS A O 1
ATOM 795 N N . GLU A 1 99 ? 8.041 -2.593 3.813 1.00 86.94 99 GLU A N 1
ATOM 796 C CA . GLU A 1 99 ? 8.239 -2.154 5.197 1.00 86.94 99 GLU A CA 1
ATOM 797 C C . GLU A 1 99 ? 6.957 -1.549 5.785 1.00 86.94 99 GLU A C 1
ATOM 799 O O . GLU A 1 99 ? 6.541 -1.941 6.877 1.00 86.94 99 GLU A O 1
ATOM 804 N N . ARG A 1 100 ? 6.270 -0.665 5.045 1.00 85.06 100 ARG A N 1
ATOM 805 C CA . ARG A 1 100 ? 5.011 -0.034 5.493 1.00 85.06 100 ARG A CA 1
ATOM 806 C C . ARG A 1 100 ? 3.902 -1.054 5.760 1.00 85.06 100 ARG A C 1
ATOM 808 O O . ARG A 1 100 ? 3.181 -0.934 6.749 1.00 85.06 100 ARG A O 1
ATOM 815 N N . PHE A 1 101 ? 3.763 -2.062 4.899 1.00 84.56 101 PHE A N 1
ATOM 816 C CA . PHE A 1 101 ? 2.767 -3.128 5.059 1.00 84.56 101 PHE A CA 1
ATOM 817 C C . PHE A 1 101 ? 3.258 -4.310 5.903 1.00 84.56 101 PHE A C 1
ATOM 819 O O . PHE A 1 101 ? 2.508 -5.267 6.098 1.00 84.56 101 PHE A O 1
ATOM 826 N N . ASN A 1 102 ? 4.483 -4.241 6.436 1.00 85.12 102 ASN A N 1
ATOM 827 C CA . ASN A 1 102 ? 5.097 -5.284 7.252 1.00 85.12 102 ASN A CA 1
ATOM 828 C C . ASN A 1 102 ? 5.087 -6.669 6.565 1.00 85.12 102 ASN A C 1
ATOM 830 O O . ASN A 1 102 ? 4.718 -7.685 7.163 1.00 85.12 102 ASN A O 1
ATOM 834 N N . LEU A 1 103 ? 5.468 -6.707 5.285 1.00 86.56 103 LEU A N 1
ATOM 835 C CA . LEU A 1 103 ? 5.603 -7.943 4.514 1.00 86.56 103 LEU A CA 1
ATOM 836 C C . LEU A 1 103 ? 6.899 -8.671 4.901 1.00 86.56 103 LEU A C 1
ATOM 838 O O . LEU A 1 103 ? 7.970 -8.073 4.945 1.00 86.56 103 LEU A O 1
ATOM 842 N N . GLN A 1 104 ? 6.811 -9.979 5.160 1.00 83.44 104 GLN A N 1
ATOM 843 C CA . GLN A 1 104 ? 7.906 -10.742 5.781 1.00 83.44 104 GLN A CA 1
ATOM 844 C C . GLN A 1 104 ? 9.145 -10.950 4.891 1.00 83.44 104 GLN A C 1
ATOM 846 O O . GLN A 1 104 ? 10.234 -11.160 5.419 1.00 83.44 104 GLN A O 1
ATOM 851 N N . ASP A 1 105 ? 9.007 -10.913 3.561 1.00 88.50 105 ASP A N 1
ATOM 852 C CA . ASP A 1 105 ? 10.126 -11.144 2.631 1.00 88.50 105 ASP A CA 1
ATOM 853 C C . ASP A 1 105 ? 10.183 -10.084 1.514 1.00 88.50 105 ASP A C 1
ATOM 855 O O . ASP A 1 105 ? 9.823 -10.367 0.363 1.00 88.50 105 ASP A O 1
ATOM 859 N N . PRO A 1 106 ? 10.680 -8.866 1.815 1.00 88.50 106 PRO A N 1
ATOM 860 C CA . PRO A 1 106 ? 10.827 -7.802 0.821 1.00 88.50 106 PRO A CA 1
ATOM 861 C C . PRO A 1 106 ? 11.670 -8.234 -0.386 1.00 88.50 106 PRO A C 1
ATOM 863 O O . PRO A 1 106 ? 11.393 -7.857 -1.523 1.00 88.50 106 PRO A O 1
ATOM 866 N N . ARG A 1 107 ? 12.671 -9.103 -0.185 1.00 90.06 107 ARG A N 1
ATOM 867 C CA . ARG A 1 107 ? 13.551 -9.573 -1.266 1.00 90.06 107 ARG A CA 1
ATOM 868 C C . ARG A 1 107 ? 12.810 -10.456 -2.265 1.00 90.06 107 ARG A C 1
ATOM 870 O O . ARG A 1 107 ? 13.067 -10.351 -3.466 1.00 90.06 107 ARG A O 1
ATOM 877 N N . ALA A 1 108 ? 11.922 -11.339 -1.807 1.00 91.25 108 ALA A N 1
ATOM 878 C CA . ALA A 1 108 ? 11.072 -12.114 -2.710 1.00 91.25 108 ALA A CA 1
ATOM 879 C C . ALA A 1 108 ? 10.086 -11.228 -3.470 1.00 91.25 108 ALA A C 1
ATOM 881 O O . ALA A 1 108 ? 9.890 -11.454 -4.666 1.00 91.25 108 ALA A O 1
ATOM 882 N N . VAL A 1 109 ? 9.524 -10.205 -2.819 1.00 92.06 109 VAL A N 1
ATOM 883 C CA . VAL A 1 109 ? 8.621 -9.248 -3.472 1.00 92.06 109 VAL A CA 1
ATOM 884 C C . VAL A 1 109 ? 9.361 -8.448 -4.546 1.00 92.06 109 VAL A C 1
ATOM 886 O O . VAL A 1 109 ? 8.878 -8.368 -5.670 1.00 92.06 109 VAL A O 1
ATOM 889 N N . ILE A 1 110 ? 10.577 -7.960 -4.275 1.00 92.81 110 ILE A N 1
ATOM 890 C CA . ILE A 1 110 ? 11.406 -7.251 -5.267 1.00 92.81 110 ILE A CA 1
ATOM 891 C C . ILE A 1 110 ? 11.739 -8.153 -6.464 1.00 92.81 110 ILE A C 1
ATOM 893 O O . ILE A 1 110 ? 11.665 -7.715 -7.613 1.00 92.81 110 ILE A O 1
ATOM 897 N N . ARG A 1 111 ? 12.082 -9.431 -6.236 1.00 92.00 111 ARG A N 1
ATOM 898 C CA . ARG A 1 111 ? 12.313 -10.389 -7.337 1.00 92.00 111 ARG A CA 1
ATOM 899 C C . ARG A 1 111 ? 11.051 -10.608 -8.172 1.00 92.00 111 ARG A C 1
ATOM 901 O O . ARG A 1 111 ? 11.133 -10.581 -9.395 1.00 92.00 111 ARG A O 1
ATOM 908 N N . ALA A 1 112 ? 9.899 -10.776 -7.525 1.00 92.00 112 ALA A N 1
ATOM 909 C CA . ALA A 1 112 ? 8.613 -10.892 -8.206 1.00 92.00 112 ALA A CA 1
ATOM 910 C C . ALA A 1 112 ? 8.260 -9.616 -8.987 1.00 92.00 112 ALA A C 1
ATOM 912 O O . ALA A 1 112 ? 7.784 -9.694 -10.117 1.00 92.00 112 ALA A O 1
ATOM 913 N N . TYR A 1 113 ? 8.555 -8.442 -8.433 1.00 92.94 113 TYR A N 1
ATOM 914 C CA . TYR A 1 113 ? 8.355 -7.167 -9.109 1.00 92.94 113 TYR A CA 1
ATOM 915 C C . TYR A 1 113 ? 9.205 -7.042 -10.382 1.00 92.94 113 TYR A C 1
ATOM 917 O O . TYR A 1 113 ? 8.711 -6.556 -11.395 1.00 92.94 113 TYR A O 1
ATOM 925 N N . ARG A 1 114 ? 10.442 -7.559 -10.395 1.00 90.94 114 ARG A N 1
ATOM 926 C CA . ARG A 1 114 ? 11.252 -7.617 -11.627 1.00 90.94 114 ARG A CA 1
ATOM 927 C C . ARG A 1 114 ? 10.564 -8.443 -12.714 1.00 90.94 114 ARG A C 1
ATOM 929 O O . ARG A 1 114 ? 10.398 -7.949 -13.818 1.00 90.94 114 ARG A O 1
ATOM 936 N N . THR A 1 115 ? 10.063 -9.633 -12.381 1.00 90.88 115 THR A N 1
ATOM 937 C CA . THR A 1 115 ? 9.302 -10.466 -13.330 1.00 90.88 115 THR A CA 1
ATOM 938 C C . THR A 1 115 ? 8.019 -9.778 -13.813 1.00 90.88 115 THR A C 1
ATOM 940 O O . THR A 1 115 ? 7.688 -9.840 -14.996 1.00 90.88 115 THR A O 1
ATOM 943 N N . TYR A 1 116 ? 7.308 -9.083 -12.919 1.00 92.25 116 TYR A N 1
ATOM 944 C CA . TYR A 1 116 ? 6.141 -8.271 -13.274 1.00 92.25 116 TYR A CA 1
ATOM 945 C C . TYR A 1 116 ? 6.513 -7.169 -14.276 1.00 92.25 116 TYR A C 1
ATOM 947 O O . TYR A 1 116 ? 5.847 -7.023 -15.306 1.00 92.25 116 TYR A O 1
ATOM 955 N N . LYS A 1 117 ? 7.617 -6.457 -14.027 1.00 91.19 117 LYS A N 1
ATOM 956 C CA . LYS A 1 117 ? 8.147 -5.415 -14.910 1.00 91.19 117 LYS A CA 1
ATOM 957 C C . LYS A 1 117 ? 8.577 -5.961 -16.269 1.00 91.19 117 LYS A C 1
ATOM 959 O O . LYS A 1 117 ? 8.180 -5.400 -17.283 1.00 91.19 117 LYS A O 1
ATOM 964 N N . ASP A 1 118 ? 9.293 -7.082 -16.302 1.00 88.88 118 ASP A N 1
ATOM 965 C CA . ASP A 1 118 ? 9.735 -7.734 -17.543 1.00 88.88 118 ASP A CA 1
ATOM 966 C C . ASP A 1 118 ? 8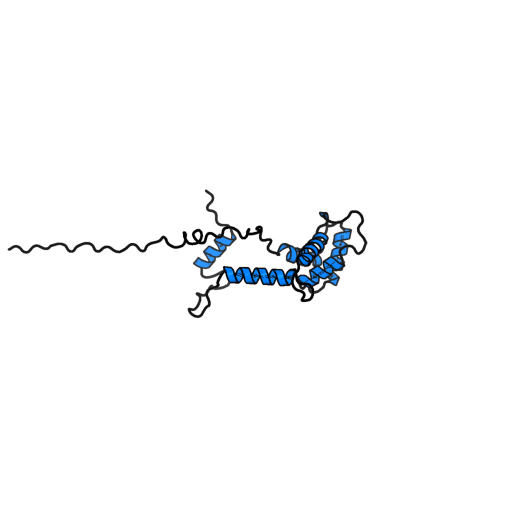.544 -8.196 -18.403 1.00 88.88 118 ASP A C 1
ATOM 968 O O . ASP A 1 118 ? 8.612 -8.218 -19.630 1.00 88.88 118 ASP A O 1
ATOM 972 N N . SER A 1 119 ? 7.409 -8.508 -17.767 1.00 88.25 119 SER A N 1
ATOM 973 C CA . SER A 1 119 ? 6.145 -8.806 -18.454 1.00 88.25 119 SER A CA 1
ATOM 974 C C . SER A 1 119 ? 5.356 -7.561 -18.889 1.00 88.25 119 SER A C 1
ATOM 976 O O . SER A 1 119 ? 4.230 -7.682 -19.378 1.00 88.25 119 SER A O 1
ATOM 978 N N . ASN A 1 120 ? 5.915 -6.365 -18.690 1.00 85.75 120 ASN A N 1
ATOM 979 C CA . ASN A 1 120 ? 5.274 -5.073 -18.916 1.00 85.75 120 ASN A CA 1
ATOM 980 C C . ASN A 1 120 ? 3.941 -4.925 -18.156 1.00 85.75 120 ASN A C 1
ATOM 982 O O . ASN A 1 120 ? 2.952 -4.416 -18.689 1.00 85.75 120 ASN A O 1
ATOM 986 N N . GLY A 1 121 ? 3.904 -5.447 -16.927 1.00 84.69 121 GLY A N 1
ATOM 987 C CA . GLY A 1 121 ? 2.751 -5.388 -16.035 1.00 84.69 121 GLY A CA 1
ATOM 988 C C . GLY A 1 121 ? 1.643 -6.416 -16.303 1.00 84.69 121 GLY A C 1
ATOM 989 O O . GLY A 1 121 ? 0.562 -6.308 -15.725 1.00 84.69 121 GLY A O 1
ATOM 990 N N . LYS A 1 122 ? 1.874 -7.408 -17.174 1.00 85.56 122 LYS A N 1
ATOM 991 C CA . LYS A 1 122 ? 0.847 -8.385 -17.586 1.00 85.56 122 LYS A CA 1
ATOM 992 C C . LYS A 1 122 ? 0.718 -9.575 -16.639 1.00 85.56 122 LYS A C 1
ATOM 994 O O . LYS A 1 122 ? -0.376 -10.106 -16.471 1.00 85.56 122 LYS A O 1
ATOM 999 N N . ILE A 1 123 ? 1.824 -10.019 -16.047 1.00 88.69 123 ILE A N 1
ATOM 1000 C CA . ILE A 1 123 ? 1.880 -11.230 -15.221 1.00 88.69 123 ILE A CA 1
ATOM 1001 C C . ILE A 1 123 ? 2.193 -10.822 -13.790 1.00 88.69 123 ILE A C 1
ATOM 1003 O O . ILE A 1 123 ? 3.323 -10.444 -13.510 1.00 88.69 123 ILE A O 1
ATOM 1007 N N . ILE A 1 124 ? 1.217 -10.932 -12.883 1.00 89.94 124 ILE A N 1
ATOM 1008 C CA . ILE A 1 124 ? 1.396 -10.643 -11.451 1.00 89.94 124 ILE A CA 1
ATOM 1009 C C . ILE A 1 124 ? 1.829 -11.930 -10.728 1.00 89.94 124 ILE A C 1
ATOM 1011 O O . ILE A 1 124 ? 0.997 -12.830 -10.559 1.00 89.94 124 ILE A O 1
ATOM 1015 N N . PRO A 1 125 ? 3.093 -12.050 -10.278 1.00 90.12 125 PRO A N 1
ATOM 1016 C CA . PRO A 1 125 ? 3.552 -13.243 -9.574 1.00 90.12 125 PRO A CA 1
ATOM 1017 C C . PRO A 1 125 ? 2.962 -13.318 -8.163 1.00 90.12 125 PRO A C 1
ATOM 1019 O O . PRO A 1 125 ? 2.649 -12.293 -7.558 1.00 90.12 125 PRO A O 1
ATOM 1022 N N . ASP A 1 126 ? 2.863 -14.524 -7.602 1.00 88.31 126 ASP A N 1
ATOM 1023 C CA . ASP A 1 126 ? 2.149 -14.763 -6.338 1.00 88.31 126 ASP A CA 1
ATOM 1024 C C . ASP A 1 126 ? 2.660 -13.916 -5.171 1.00 88.31 126 ASP A C 1
ATOM 1026 O O . ASP A 1 126 ? 1.868 -13.329 -4.440 1.00 88.31 126 ASP A O 1
ATOM 1030 N N . LYS A 1 127 ? 3.982 -13.761 -5.049 1.00 87.94 127 LYS A N 1
ATOM 1031 C CA . LYS A 1 127 ? 4.595 -12.939 -3.996 1.00 87.94 127 LYS A CA 1
ATOM 1032 C C . LYS A 1 127 ? 4.282 -11.448 -4.111 1.00 87.94 127 LYS A C 1
ATOM 1034 O O . LYS A 1 127 ? 4.348 -10.746 -3.113 1.00 87.94 127 LYS A O 1
ATOM 1039 N N . LEU A 1 128 ? 3.910 -10.967 -5.296 1.00 89.50 128 LEU A N 1
ATOM 1040 C CA . LEU A 1 128 ? 3.489 -9.581 -5.497 1.00 89.50 128 LEU A CA 1
ATOM 1041 C C . LEU A 1 128 ? 1.986 -9.392 -5.226 1.00 89.50 128 LEU A C 1
ATOM 1043 O O . LEU A 1 128 ? 1.561 -8.289 -4.891 1.00 89.50 128 LEU A O 1
ATOM 1047 N N . LYS A 1 129 ? 1.175 -10.459 -5.314 1.00 89.88 129 LYS A N 1
ATOM 1048 C CA . LYS A 1 129 ? -0.274 -10.398 -5.048 1.00 89.88 129 LYS A CA 1
ATOM 1049 C C . LYS A 1 129 ? -0.583 -9.977 -3.616 1.00 89.88 129 LYS A C 1
ATOM 1051 O O . LYS A 1 129 ? -1.546 -9.252 -3.412 1.00 89.88 129 LYS A O 1
ATOM 1056 N N . GLU A 1 130 ? 0.231 -10.400 -2.651 1.00 88.62 130 GLU A N 1
ATOM 1057 C CA . GLU A 1 130 ? 0.089 -9.997 -1.245 1.00 88.62 130 GLU A CA 1
ATOM 1058 C C . GLU A 1 130 ? 0.215 -8.474 -1.089 1.00 88.62 130 GLU A C 1
ATOM 1060 O O . GLU A 1 130 ? -0.619 -7.850 -0.435 1.00 88.62 130 GLU A O 1
ATOM 1065 N N . LEU A 1 131 ? 1.189 -7.861 -1.770 1.00 88.75 131 LEU A N 1
ATOM 1066 C CA . LEU A 1 131 ? 1.360 -6.409 -1.774 1.00 88.75 131 LEU A CA 1
ATOM 1067 C C . LEU A 1 131 ? 0.188 -5.700 -2.471 1.00 88.75 131 LEU A C 1
ATOM 1069 O O . LEU A 1 131 ? -0.353 -4.737 -1.934 1.00 88.75 131 LEU A O 1
ATOM 1073 N N . PHE A 1 132 ? -0.263 -6.199 -3.627 1.00 88.81 132 PHE A N 1
ATOM 1074 C CA . PHE A 1 132 ? -1.452 -5.657 -4.299 1.00 88.81 132 PHE A CA 1
ATOM 1075 C C . PHE A 1 132 ? -2.713 -5.777 -3.443 1.00 88.81 132 PHE A C 1
ATOM 1077 O O . PHE A 1 132 ? 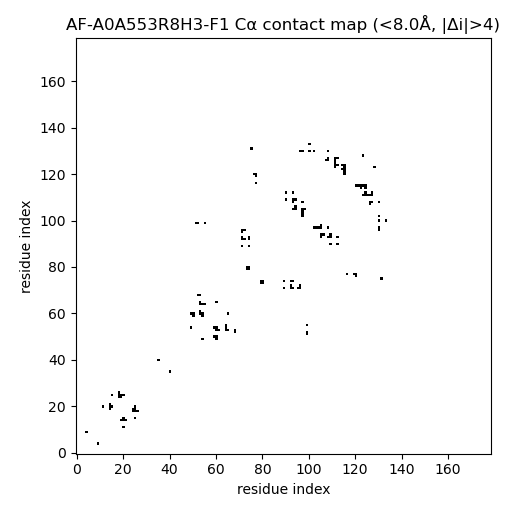-3.529 -4.859 -3.427 1.00 88.81 132 PHE A O 1
ATOM 1084 N N . ALA A 1 133 ? -2.895 -6.893 -2.740 1.00 87.44 133 ALA A N 1
ATOM 1085 C CA . ALA A 1 133 ? -4.016 -7.073 -1.832 1.00 87.44 133 ALA A CA 1
ATOM 1086 C C . ALA A 1 133 ? -3.950 -6.042 -0.700 1.00 87.44 133 ALA A C 1
ATOM 1088 O O . ALA A 1 133 ? -4.924 -5.328 -0.485 1.00 87.44 133 ALA A O 1
ATOM 1089 N N . ALA A 1 134 ? -2.790 -5.886 -0.054 1.00 85.75 134 ALA A N 1
ATOM 1090 C CA . ALA A 1 134 ? -2.598 -4.905 1.011 1.00 85.75 134 ALA A CA 1
ATOM 1091 C C . ALA A 1 134 ? -2.919 -3.474 0.542 1.00 85.75 134 ALA A C 1
ATOM 1093 O O . ALA A 1 134 ? -3.716 -2.777 1.172 1.00 85.75 134 ALA A O 1
ATOM 1094 N N . VAL A 1 135 ? -2.397 -3.065 -0.617 1.00 85.38 135 VAL A N 1
ATOM 1095 C CA . VAL A 1 135 ? -2.653 -1.736 -1.193 1.00 85.38 135 VAL A CA 1
ATOM 1096 C C . VAL A 1 135 ? -4.130 -1.532 -1.538 1.00 85.38 135 VAL A C 1
ATOM 1098 O O . VAL A 1 135 ? -4.702 -0.497 -1.203 1.00 85.38 135 VAL A O 1
ATOM 1101 N N . ASN A 1 136 ? -4.781 -2.521 -2.153 1.00 83.44 136 ASN A N 1
ATOM 1102 C CA . ASN A 1 136 ? -6.197 -2.426 -2.527 1.00 83.44 136 ASN A CA 1
ATOM 1103 C C . ASN A 1 136 ? -7.153 -2.513 -1.328 1.00 83.44 136 ASN A C 1
ATOM 1105 O O . ASN A 1 136 ? -8.322 -2.152 -1.451 1.00 83.44 136 ASN A O 1
ATOM 1109 N N . THR A 1 137 ? -6.676 -2.978 -0.171 1.00 79.88 137 THR A N 1
ATOM 1110 C CA . THR A 1 137 ? -7.452 -2.962 1.077 1.00 79.88 137 THR A CA 1
ATOM 1111 C C . THR A 1 137 ? -7.386 -1.633 1.817 1.00 79.88 137 THR A C 1
ATOM 1113 O O . THR A 1 137 ? -8.116 -1.469 2.794 1.00 79.88 137 THR A O 1
ATOM 1116 N N . ILE A 1 138 ? -6.565 -0.671 1.368 1.00 75.38 138 ILE A N 1
ATOM 1117 C CA . ILE A 1 138 ? -6.566 0.667 1.959 1.00 75.38 138 ILE A CA 1
ATOM 1118 C C . ILE A 1 138 ? -7.950 1.282 1.719 1.00 75.38 138 ILE A C 1
ATOM 1120 O O . ILE A 1 138 ? -8.339 1.493 0.566 1.00 75.38 138 ILE A O 1
ATOM 1124 N N . PRO A 1 139 ? -8.714 1.587 2.781 1.00 62.12 139 PRO A N 1
ATOM 1125 C CA . PRO A 1 139 ? -10.023 2.187 2.619 1.00 62.12 139 PRO A CA 1
ATOM 1126 C C . PRO A 1 139 ? -9.856 3.598 2.051 1.00 62.12 139 PRO A C 1
ATOM 1128 O O . PRO A 1 139 ? -9.472 4.531 2.752 1.00 62.12 139 PRO A O 1
ATOM 1131 N N . ILE A 1 140 ? -10.169 3.767 0.766 1.00 53.38 140 ILE A N 1
ATOM 1132 C CA . ILE A 1 140 ? -10.276 5.087 0.149 1.00 53.38 140 ILE A CA 1
ATOM 1133 C C . ILE A 1 140 ? -11.619 5.666 0.587 1.00 53.38 140 ILE A C 1
ATOM 1135 O O . ILE A 1 140 ? -12.648 5.461 -0.061 1.00 53.38 140 ILE A O 1
ATOM 1139 N N . SER A 1 141 ? -11.638 6.397 1.700 1.00 37.81 141 SER A N 1
ATOM 1140 C CA . SER A 1 141 ? -12.782 7.248 2.006 1.00 37.81 141 SER A CA 1
ATOM 1141 C C . SER A 1 141 ? -12.838 8.353 0.950 1.00 37.81 141 SER A C 1
ATOM 1143 O O . SER A 1 141 ? -12.123 9.352 1.035 1.00 37.81 141 SER A O 1
ATOM 1145 N N . LYS A 1 142 ? -13.685 8.193 -0.071 1.00 42.50 142 LYS A N 1
ATOM 1146 C CA . LYS A 1 142 ? -14.129 9.333 -0.875 1.00 42.50 142 LYS A CA 1
ATOM 1147 C C . LYS A 1 142 ? -14.938 10.245 0.042 1.00 42.50 142 LYS A C 1
ATOM 1149 O O . LYS A 1 142 ? -16.108 9.969 0.263 1.00 42.50 142 LYS A O 1
ATOM 1154 N N . LEU A 1 143 ? -14.296 11.274 0.592 1.00 35.03 143 LEU A N 1
ATOM 1155 C CA . LEU A 1 143 ? -14.828 12.623 0.818 1.00 35.03 143 LEU A CA 1
ATOM 1156 C C . LEU A 1 143 ? -13.789 13.426 1.622 1.00 35.03 143 LEU A C 1
ATOM 1158 O O . LEU A 1 143 ? -13.513 13.078 2.771 1.00 35.03 143 LEU A O 1
ATOM 1162 N N . PRO A 1 144 ? -13.259 14.543 1.089 1.00 35.78 144 PRO A N 1
ATOM 1163 C CA . PRO A 1 144 ? -12.954 15.659 1.965 1.00 35.78 144 PRO A CA 1
ATOM 1164 C C . PRO A 1 144 ? -14.300 16.037 2.574 1.00 35.78 144 PRO A C 1
ATOM 1166 O O . PRO A 1 144 ? -15.196 16.452 1.849 1.00 35.78 144 PRO A O 1
ATOM 1169 N N . ILE A 1 145 ? -14.495 15.822 3.868 1.00 36.78 145 ILE A N 1
ATOM 1170 C CA . ILE A 1 145 ? -15.579 16.502 4.571 1.00 36.78 145 ILE A CA 1
ATOM 1171 C C . ILE A 1 145 ? -15.107 17.960 4.626 1.00 36.78 145 ILE A C 1
ATOM 1173 O O . ILE A 1 145 ? -14.153 18.227 5.364 1.00 36.78 145 ILE A O 1
ATOM 1177 N N . PRO A 1 146 ? -15.649 18.901 3.824 1.00 34.00 146 PRO A N 1
ATOM 1178 C CA . PRO A 1 146 ? -15.345 20.301 4.048 1.00 34.00 146 PRO A CA 1
ATOM 1179 C C . PRO A 1 146 ? -15.798 20.629 5.469 1.00 34.00 146 PRO A C 1
ATOM 1181 O O . PRO A 1 146 ? -16.929 20.344 5.858 1.00 34.00 146 PRO A O 1
ATOM 1184 N N . SER A 1 147 ? -14.895 21.197 6.262 1.00 41.97 147 SER A N 1
ATOM 1185 C CA . SER A 1 147 ? -15.100 21.570 7.665 1.00 41.97 147 SER A CA 1
ATOM 1186 C C . SER A 1 147 ? -16.100 22.720 7.849 1.00 41.97 147 SER A C 1
ATOM 1188 O O . SER A 1 147 ? -15.959 23.529 8.763 1.00 41.97 147 SER A O 1
ATOM 1190 N N . THR A 1 148 ? -17.091 22.860 6.976 1.00 42.34 148 THR A N 1
ATOM 1191 C CA . THR A 1 148 ? -18.017 23.985 6.972 1.00 42.34 148 THR A CA 1
ATOM 1192 C C . THR A 1 148 ? -19.428 23.443 6.801 1.00 42.34 148 THR A C 1
ATOM 1194 O O . THR A 1 148 ? -19.756 22.862 5.775 1.00 42.34 148 THR A O 1
ATOM 1197 N N . GLN A 1 149 ? -20.230 23.655 7.846 1.00 37.97 149 GLN A N 1
ATOM 1198 C CA . GLN A 1 149 ? -21.623 23.231 8.038 1.00 37.97 149 GLN A CA 1
ATOM 1199 C C . GLN A 1 149 ? -21.843 21.821 8.599 1.00 37.97 149 GLN A C 1
ATOM 1201 O O . GLN A 1 149 ? -22.541 20.984 8.040 1.00 37.97 149 GLN A O 1
ATOM 1206 N N . LEU A 1 150 ? -21.323 21.606 9.809 1.00 40.62 150 LEU A N 1
ATOM 1207 C CA . LEU A 1 150 ? -22.053 20.825 10.806 1.00 40.62 150 LEU A CA 1
ATOM 1208 C C . LEU A 1 150 ? -23.089 21.754 11.443 1.00 40.62 150 LEU A C 1
ATOM 1210 O O . LEU A 1 150 ? -22.769 22.487 12.375 1.00 40.62 150 LEU A O 1
ATOM 1214 N N . ASP A 1 151 ? -24.307 21.745 10.909 1.00 34.09 151 ASP A N 1
ATOM 1215 C CA . ASP A 1 151 ? -25.468 22.231 11.645 1.00 34.09 151 ASP A CA 1
ATOM 1216 C C . ASP A 1 151 ? -25.898 21.102 12.608 1.00 34.09 151 ASP A C 1
ATOM 1218 O O . ASP A 1 151 ? -26.309 20.029 12.147 1.00 34.09 151 ASP A O 1
ATOM 1222 N N . PRO A 1 152 ? -25.744 21.253 13.937 1.00 43.75 152 PRO A N 1
ATOM 1223 C CA . PRO A 1 152 ? -26.023 20.181 14.896 1.00 43.75 152 PRO A CA 1
ATOM 1224 C C . PRO A 1 152 ? -27.508 19.778 14.957 1.00 43.75 152 PRO A C 1
ATOM 1226 O O . PRO A 1 152 ? -27.841 18.785 15.599 1.00 43.75 152 PRO A O 1
ATOM 1229 N N . ALA A 1 153 ? -28.402 20.499 14.273 1.00 37.38 153 ALA A N 1
ATOM 1230 C CA . ALA A 1 153 ? -29.830 20.196 14.220 1.00 37.38 153 ALA A CA 1
ATOM 1231 C C . ALA A 1 153 ? -30.202 19.049 13.253 1.00 37.38 153 ALA A C 1
ATOM 1233 O O . ALA A 1 153 ? -31.254 18.434 13.418 1.00 37.38 153 ALA A O 1
ATOM 1234 N N . ALA A 1 154 ? -29.353 18.708 12.274 1.00 39.12 154 ALA A N 1
ATOM 1235 C CA . ALA A 1 154 ? -29.699 17.719 11.243 1.00 39.12 154 ALA A CA 1
ATOM 1236 C C . ALA A 1 154 ? -29.446 16.250 11.646 1.00 39.12 154 ALA A C 1
ATOM 1238 O O . ALA A 1 154 ? -29.889 15.340 10.949 1.00 39.12 154 ALA A O 1
ATOM 1239 N N . LEU A 1 155 ? -28.764 15.996 12.771 1.00 34.12 155 LEU A N 1
ATOM 1240 C CA . LEU A 1 155 ? -28.488 14.639 13.276 1.00 34.12 155 LEU A CA 1
ATOM 1241 C C . LEU A 1 155 ? -29.410 14.200 14.425 1.00 34.12 155 LEU A C 1
ATOM 1243 O O . LEU A 1 155 ? -29.305 13.065 14.884 1.00 34.12 155 LEU A O 1
ATOM 1247 N N . THR A 1 156 ? -30.339 15.057 1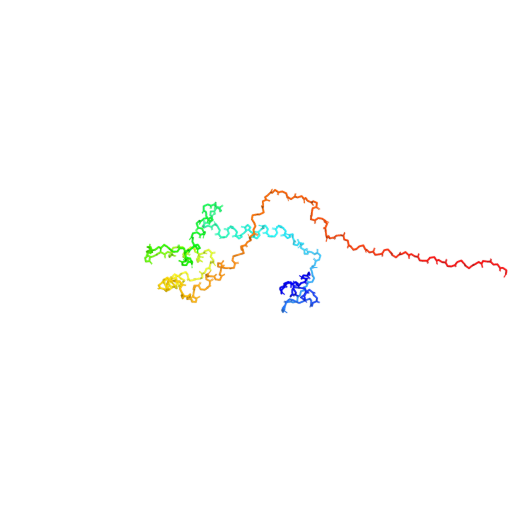4.855 1.00 35.22 156 THR A N 1
ATOM 1248 C CA . THR A 1 156 ? -31.259 14.761 15.971 1.00 35.22 156 THR A CA 1
ATOM 1249 C C . THR A 1 156 ? -32.666 14.370 15.502 1.00 35.22 156 THR A C 1
ATOM 1251 O O . THR A 1 156 ? -33.466 13.870 16.284 1.00 35.22 156 THR A O 1
ATOM 1254 N N . LEU A 1 157 ? -32.980 14.498 14.211 1.00 33.06 157 LEU A N 1
ATOM 1255 C CA . LEU A 1 157 ? -34.267 14.081 13.648 1.00 33.06 157 LEU A CA 1
ATOM 1256 C C . LEU A 1 157 ? -34.091 12.820 12.806 1.00 33.06 157 LEU A C 1
ATOM 1258 O O . LEU A 1 157 ? -34.004 12.929 11.591 1.00 33.06 157 LEU A O 1
ATOM 1262 N N . LYS A 1 158 ? -33.995 11.654 13.468 1.00 38.47 158 LYS A N 1
ATOM 1263 C CA . LYS A 1 158 ? -34.493 10.320 13.024 1.00 38.47 158 LYS A CA 1
ATOM 1264 C C . LYS A 1 158 ? -34.314 9.210 14.085 1.00 38.47 158 LYS A C 1
ATOM 1266 O O . LYS A 1 158 ? -34.295 8.039 13.729 1.00 38.47 158 LYS A O 1
ATOM 1271 N N . PHE A 1 159 ? -34.211 9.540 15.380 1.00 32.56 159 PHE A N 1
ATOM 1272 C CA . PHE A 1 159 ? -34.156 8.523 16.451 1.00 32.56 159 PHE A CA 1
ATOM 1273 C C . PHE A 1 159 ? -35.171 8.699 17.590 1.00 32.56 159 PHE A C 1
ATOM 1275 O O . PHE A 1 159 ? -35.121 7.976 18.579 1.00 32.56 159 PHE A O 1
ATOM 1282 N N . THR A 1 160 ? -36.155 9.581 17.428 1.00 41.47 160 THR A N 1
ATOM 1283 C CA . THR A 1 160 ? -37.294 9.697 18.350 1.00 41.47 160 THR A CA 1
ATOM 1284 C C . THR A 1 160 ? -38.569 9.943 17.562 1.00 41.47 160 THR A C 1
ATOM 1286 O O . THR A 1 160 ? -38.991 11.081 17.408 1.00 41.47 160 THR A O 1
ATOM 1289 N N . GLU A 1 161 ? -39.167 8.871 17.046 1.00 32.72 161 GLU A N 1
ATOM 1290 C CA . GLU A 1 161 ? -40.602 8.829 16.748 1.00 32.72 161 GLU A CA 1
ATOM 1291 C C . GLU A 1 161 ? -41.062 7.367 16.656 1.00 32.72 161 GLU A C 1
ATOM 1293 O O . GLU A 1 161 ? -41.180 6.768 15.595 1.00 32.72 161 GLU A O 1
ATOM 1298 N N . ALA A 1 162 ? -41.273 6.771 17.824 1.00 31.67 162 ALA A N 1
ATOM 1299 C CA . ALA A 1 162 ? -42.261 5.721 18.027 1.00 31.67 162 ALA A CA 1
ATOM 1300 C C . ALA A 1 162 ? -42.685 5.828 19.489 1.00 31.67 162 ALA A C 1
ATOM 1302 O O . ALA A 1 162 ? -42.164 5.168 20.387 1.00 31.67 162 ALA A O 1
ATOM 1303 N N . SER A 1 163 ? -43.571 6.795 19.702 1.00 33.84 163 SER A N 1
ATOM 1304 C CA . SER A 1 163 ? -44.341 6.977 20.918 1.00 33.84 163 SER A CA 1
ATOM 1305 C C . SER A 1 163 ? -44.970 5.643 21.320 1.00 33.84 163 SER A C 1
ATOM 1307 O O . SER A 1 163 ? -45.643 5.003 20.510 1.00 33.84 163 SER A O 1
ATOM 1309 N N . MET A 1 164 ? -44.763 5.238 22.574 1.00 33.66 164 MET A N 1
ATOM 1310 C CA . MET A 1 164 ? -45.656 4.294 23.240 1.00 33.66 164 MET A CA 1
ATOM 1311 C C . MET A 1 164 ? -47.090 4.831 23.095 1.00 33.66 164 MET A C 1
ATOM 1313 O O . MET A 1 164 ? -47.325 5.993 23.439 1.00 33.66 164 MET A O 1
ATOM 1317 N N . PRO A 1 165 ? -48.066 4.049 22.611 1.00 34.47 165 PRO A N 1
ATOM 1318 C CA . PRO A 1 165 ? -49.453 4.447 22.754 1.00 34.47 165 PRO A CA 1
ATOM 1319 C C . PRO A 1 165 ? -49.817 4.400 24.242 1.00 34.47 165 PRO A C 1
ATOM 1321 O O . PRO A 1 165 ? -49.693 3.363 24.897 1.00 34.47 165 PRO A O 1
ATOM 1324 N N . GLN A 1 166 ? -50.247 5.547 24.771 1.00 36.84 166 GLN A N 1
ATOM 1325 C CA . GLN A 1 166 ? -50.934 5.623 26.053 1.00 36.84 166 GLN A CA 1
ATOM 1326 C C . GLN A 1 166 ? -52.154 4.700 26.015 1.00 36.84 166 GLN A C 1
ATOM 1328 O O . GLN A 1 166 ? -53.021 4.837 25.151 1.00 36.84 166 GLN A O 1
ATOM 1333 N N . GLN A 1 167 ? -52.227 3.767 26.963 1.00 37.41 167 GLN A N 1
ATOM 1334 C CA . GLN A 1 167 ? -53.479 3.109 27.300 1.00 37.41 167 GLN A CA 1
ATOM 1335 C C . GLN A 1 167 ? -54.369 4.139 27.993 1.00 37.41 167 GLN A C 1
ATOM 1337 O O . GLN A 1 167 ? -54.102 4.562 29.114 1.00 37.41 167 GLN A O 1
ATOM 1342 N N . GLN A 1 168 ? -55.399 4.571 27.277 1.00 37.66 168 GLN A N 1
ATOM 1343 C CA . GLN A 1 168 ? -56.506 5.341 27.812 1.00 37.66 168 GLN A CA 1
ATOM 1344 C C . GLN A 1 168 ? -57.520 4.348 28.393 1.00 37.66 168 GLN A C 1
ATOM 1346 O O . GLN A 1 168 ? -57.986 3.453 27.685 1.00 37.66 168 GLN A O 1
ATOM 1351 N N . GLU A 1 169 ? -57.809 4.472 29.689 1.00 40.88 169 GLU A N 1
ATOM 1352 C CA . GLU A 1 169 ? -58.881 3.733 30.362 1.00 40.88 169 GLU A CA 1
ATOM 1353 C C . GLU A 1 169 ? -60.234 3.990 29.675 1.00 40.88 169 GLU A C 1
ATOM 1355 O O . GLU A 1 169 ? -60.558 5.146 29.384 1.00 40.88 169 GLU A O 1
ATOM 1360 N N . PRO A 1 170 ? -61.067 2.959 29.449 1.00 39.72 170 PRO A N 1
ATOM 1361 C CA . PRO A 1 170 ? -62.480 3.152 29.190 1.00 39.72 170 PRO A CA 1
ATOM 1362 C C . PRO A 1 170 ? -63.297 3.034 30.487 1.00 39.72 170 PRO A C 1
ATOM 1364 O O . PRO A 1 170 ? -63.284 2.010 31.164 1.00 39.72 170 PRO A O 1
ATOM 1367 N N . ASN A 1 171 ? -64.010 4.126 30.765 1.00 40.03 171 ASN A N 1
ATOM 1368 C CA . ASN A 1 171 ? -65.143 4.337 31.669 1.00 40.03 171 ASN A CA 1
ATOM 1369 C C . ASN A 1 171 ? -65.836 3.089 32.257 1.00 40.03 171 ASN A C 1
ATOM 1371 O O . ASN A 1 171 ? -66.350 2.236 31.530 1.00 40.03 171 ASN A O 1
ATOM 1375 N N . GLU A 1 172 ? -65.974 3.096 33.587 1.00 47.56 172 GLU A N 1
ATOM 1376 C CA . GLU A 1 172 ? -66.996 2.354 34.336 1.00 47.56 172 GLU A CA 1
ATOM 1377 C C . GLU A 1 172 ? -68.408 2.615 33.771 1.00 47.56 172 GLU A C 1
ATOM 1379 O O . GLU A 1 172 ? -68.764 3.770 33.514 1.00 47.56 172 GLU A O 1
ATOM 1384 N N . PRO A 1 173 ? -69.257 1.583 33.623 1.00 46.50 173 PRO A N 1
ATOM 1385 C CA . PRO A 1 173 ? -70.679 1.782 33.413 1.00 46.50 173 PRO A CA 1
ATOM 1386 C C . PRO A 1 173 ? -71.392 2.102 34.736 1.00 46.50 173 PRO A C 1
ATOM 1388 O O . PRO A 1 173 ? -71.361 1.333 35.698 1.00 46.50 173 PRO A O 1
ATOM 1391 N N . ASP A 1 174 ? -72.071 3.245 34.717 1.00 49.03 174 ASP A N 1
ATOM 1392 C CA . ASP A 1 174 ? -73.075 3.719 35.666 1.00 49.03 174 ASP A CA 1
ATOM 1393 C C . ASP A 1 174 ? -74.209 2.688 35.823 1.00 49.03 174 ASP A C 1
ATOM 1395 O O . ASP A 1 174 ? -75.110 2.583 34.986 1.00 49.03 174 ASP A O 1
ATOM 1399 N N . TRP A 1 175 ? -74.161 1.893 36.894 1.00 46.06 175 TRP A N 1
ATOM 1400 C CA . TRP A 1 175 ? -75.317 1.127 37.355 1.00 46.06 175 TRP A CA 1
ATOM 1401 C C . TRP A 1 175 ? -76.121 2.005 38.305 1.00 46.06 175 TRP A C 1
ATOM 1403 O O . TRP A 1 175 ? -75.875 2.058 39.513 1.00 46.06 175 TRP A O 1
ATOM 1413 N N . GLY A 1 176 ? -77.093 2.702 37.721 1.00 43.25 176 GLY A N 1
ATOM 1414 C CA . GLY A 1 176 ? -78.058 3.510 38.441 1.00 43.25 176 GLY A CA 1
ATOM 1415 C C . GLY A 1 176 ? -78.687 2.760 39.619 1.00 43.25 176 GLY A C 1
ATOM 1416 O O . GLY A 1 176 ? -79.149 1.623 39.509 1.00 43.25 176 GLY A O 1
ATOM 1417 N N . ARG A 1 177 ? -78.747 3.454 40.758 1.00 44.50 177 ARG A N 1
ATOM 1418 C CA . ARG A 1 177 ? -79.720 3.175 41.815 1.00 44.50 177 ARG A CA 1
ATOM 1419 C C . ARG A 1 177 ? -81.113 3.514 41.298 1.00 44.50 177 ARG A C 1
ATOM 1421 O O . ARG A 1 177 ? -81.319 4.613 40.787 1.00 44.50 177 ARG A O 1
ATOM 1428 N N . GLY A 1 178 ? -82.080 2.646 41.566 1.00 43.75 178 GLY A N 1
ATOM 1429 C CA . GLY A 1 178 ? -83.487 3.009 41.475 1.00 43.75 178 GLY A CA 1
ATOM 1430 C C . GLY A 1 178 ? -84.436 1.840 41.692 1.00 43.75 178 GLY A C 1
ATOM 1431 O O . GLY A 1 178 ? -84.776 1.175 40.720 1.00 43.75 178 GLY A O 1
ATOM 1432 N N . CYS A 1 179 ? -84.904 1.732 42.943 1.00 38.88 179 CYS A N 1
ATOM 1433 C CA . CYS A 1 179 ? -86.077 0.995 43.443 1.00 38.88 179 CYS A CA 1
ATOM 1434 C C . CYS A 1 179 ? -85.860 -0.456 43.889 1.00 38.88 179 CYS A C 1
ATOM 1436 O O . CYS A 1 179 ? -85.630 -1.338 43.038 1.00 38.88 179 CYS A O 1
#

pLDDT: mean 72.42, std 20.08, range [31.67, 92.94]

Nearest PDB structures (foldseek):
  4e0i-assembly1_A  TM=1.949E-01  e=3.513E+00  Saccharomyces cerevisiae S288C
  2gs4-assembly1_A  TM=2.257E-01  e=6.338E+00  Escherichia coli

Secondary structure (DSSP, 8-state):
------HHHHHHHHHHHTTEETTEE--PPPTTSPP--HHHHHHHHHHHHHHHHH-STT----HHHHHHHHHHHHTT-GGG--SS--TTTTHHHHHHHHHHTT-S-HHHHHHHHHHHHHTTT----HHHHHHHHHHHTS--------SS---TTTTSTTS---PPPP-PPP---------

Mean predicted aligned error: 16.32 Å

Sequence (179 aa):
MSERHGHYTELSQRAIENSTFQDVTLIDGKATDKLLKSREFFLSLAKNLGDRLLSQGGRVPDKTSYNDFIDELKVLYAQYWPEDMNVMYGQTEIESLCERFNLQDPRAVIRAYRTYKDSNGKIIPDKLKELFAAVNTIPISKLPIPSTQLDPAALTLKFTEASMPQQQEPNEPDWGRGC